Protein AF-A0A7J0BGI2-F1 (afdb_monomer)

Foldseek 3Di:
DKDFFPVRVVQLVLLLVFQAEKEWPADDCLVVLVPVSNLVSNLVQLPDPRHYAYEYEYEDDPPQPCNVVLLCLQPVPDDPVRSVVSSVSSVVSLVVSCVSRVPRYHYDYDNDDAQWIWIDGPQKIKTFGSDNDPQHGRRHMIDIDGHPVVVVLVCLQCVPDPDDDDDDDDPPPVVCVVVVVVVVVVVVVVVVVVVPDPDPPPPPVVVVVVNVVRVSVRSNVVNVVVVVVVVPDDDDDDDDDDDD

Secondary structure (DSSP, 8-state):
-EEESGGGG-HHHHHHH-SSEEEEE----HHHHT-HHHHHHHHHHHTSTTPPEEEEEE---TTSTTHHHHHHHH-TT--HHHHHHHHHHHHHHHHHHHHHSTTTEEEEE--SPPSS-EEEETTEEEE----SSSS-TTTSEEEEEE--HHHHHHHHHS-----S-----SSHHHHHHHHHHHHHHHHHHHHHHHTT--SSTTTTHHHHHHHHHHHHHHHHHHHHHHHHHHTT-----PPP----

Organism: NCBI:txid2718620

Solvent-accessible surface area (backbone atoms only — not comparable to full-atom values): 14161 Å² total; per-residue (Å²): 93,78,39,71,12,55,72,71,66,44,57,36,61,54,47,53,66,40,52,61,32,34,36,40,38,54,62,73,40,28,69,53,64,70,34,60,65,44,48,52,21,48,53,62,30,54,70,37,97,76,35,27,38,37,39,36,44,36,73,62,69,78,83,44,87,64,40,62,60,51,50,38,62,78,37,76,83,59,51,73,67,56,51,51,47,38,50,48,43,20,49,52,43,50,51,50,51,28,69,79,33,63,93,37,40,44,80,41,75,47,91,66,83,80,68,49,34,35,38,35,46,51,46,35,42,37,36,44,48,69,55,99,53,97,58,47,54,64,61,25,63,28,38,44,47,79,48,69,43,70,58,54,51,55,44,41,57,53,69,80,80,89,84,83,84,86,85,82,93,79,76,67,60,71,62,49,50,59,56,48,52,55,50,50,54,54,45,55,60,47,57,69,53,55,79,78,65,81,83,79,58,86,69,56,67,74,56,52,66,62,45,56,58,49,56,52,48,53,48,27,57,60,38,53,59,54,56,61,63,65,72,72,75,73,84,85,80,80,83,85,81,80,84,135

Radius of gyration: 21.8 Å; Cα contacts (8 Å, |Δi|>4): 280; chains: 1; bounding box: 38×78×62 Å

Structure (mmCIF, N/CA/C/O backbone):
data_AF-A0A7J0BGI2-F1
#
_entry.id   AF-A0A7J0BGI2-F1
#
loop_
_atom_site.group_PDB
_atom_site.id
_atom_site.type_symbol
_atom_site.label_atom_id
_atom_site.label_alt_id
_atom_site.label_comp_id
_atom_site.label_asym_id
_atom_site.label_entity_id
_atom_site.label_seq_id
_atom_site.pdbx_PDB_ins_code
_atom_site.Cartn_x
_atom_site.Cartn_y
_atom_site.Cartn_z
_atom_site.occupancy
_atom_site.B_iso_or_equiv
_atom_site.auth_seq_id
_atom_site.auth_comp_id
_atom_site.auth_asym_id
_atom_site.auth_atom_id
_atom_site.pdbx_PDB_model_num
ATOM 1 N N . MET A 1 1 ? -9.108 -16.397 1.132 1.00 89.88 1 MET A N 1
ATOM 2 C CA . MET A 1 1 ? -9.544 -16.121 -0.261 1.00 89.88 1 MET A CA 1
ATOM 3 C C . MET A 1 1 ? -8.316 -15.794 -1.095 1.00 89.88 1 MET A C 1
ATOM 5 O O . MET A 1 1 ? -7.409 -15.176 -0.551 1.00 89.88 1 MET A O 1
ATOM 9 N N . ILE A 1 2 ? -8.271 -16.219 -2.360 1.00 91.94 2 ILE A N 1
ATOM 10 C CA . ILE A 1 2 ? -7.183 -15.899 -3.297 1.00 91.94 2 ILE A CA 1
ATOM 11 C C . ILE A 1 2 ? -7.783 -15.119 -4.463 1.00 91.94 2 ILE A C 1
ATOM 13 O O . ILE A 1 2 ? -8.830 -15.509 -4.979 1.00 91.94 2 ILE A O 1
ATOM 17 N N . SER A 1 3 ? -7.112 -14.048 -4.871 1.00 91.69 3 SER A N 1
ATOM 18 C CA . SER A 1 3 ? -7.540 -13.179 -5.960 1.00 91.69 3 SER A CA 1
ATOM 19 C C . SER A 1 3 ? -6.408 -12.960 -6.967 1.00 91.69 3 SER A C 1
ATOM 21 O O . SER A 1 3 ? -5.229 -12.967 -6.605 1.00 91.69 3 SER A O 1
ATOM 23 N N . ALA A 1 4 ? -6.766 -12.779 -8.240 1.00 92.56 4 ALA A N 1
ATOM 24 C CA . ALA A 1 4 ? -5.819 -12.491 -9.314 1.00 92.56 4 ALA A CA 1
ATOM 25 C C . ALA A 1 4 ? -5.628 -10.973 -9.450 1.00 92.56 4 ALA A C 1
ATOM 27 O O . ALA A 1 4 ? -6.542 -10.248 -9.846 1.00 92.56 4 ALA A O 1
ATOM 28 N N . GLY A 1 5 ? -4.438 -10.502 -9.096 1.00 90.38 5 GLY A N 1
ATOM 29 C CA . GLY A 1 5 ? -4.034 -9.104 -9.136 1.00 90.38 5 GLY A CA 1
ATOM 30 C C . GLY A 1 5 ? -4.596 -8.246 -8.001 1.00 90.38 5 GLY A C 1
ATOM 31 O O . GLY A 1 5 ? -5.681 -8.481 -7.471 1.00 90.38 5 GLY A O 1
ATOM 32 N N . VAL A 1 6 ? -3.869 -7.189 -7.651 1.00 91.00 6 VAL A N 1
ATOM 33 C CA . VAL A 1 6 ? -4.212 -6.257 -6.567 1.00 91.00 6 VAL A CA 1
ATOM 34 C C . VAL A 1 6 ? -5.502 -5.482 -6.855 1.00 91.00 6 VAL A C 1
ATOM 36 O O . VAL A 1 6 ? -6.248 -5.151 -5.937 1.00 91.00 6 VAL A O 1
ATOM 39 N N . THR A 1 7 ? -5.820 -5.239 -8.130 1.00 91.44 7 THR A N 1
ATOM 40 C CA . THR A 1 7 ? -7.044 -4.535 -8.547 1.00 91.44 7 THR A CA 1
ATOM 41 C C . THR A 1 7 ? -8.307 -5.283 -8.125 1.00 91.44 7 THR A C 1
ATOM 43 O O . THR A 1 7 ? -9.283 -4.660 -7.713 1.00 91.44 7 THR A O 1
ATOM 46 N N . SER A 1 8 ? -8.274 -6.621 -8.147 1.00 92.81 8 SER A N 1
ATOM 47 C CA . SER A 1 8 ? -9.398 -7.463 -7.715 1.00 92.81 8 SER A CA 1
ATOM 48 C C . SER A 1 8 ? -9.707 -7.335 -6.220 1.00 92.81 8 SER A C 1
ATOM 50 O O . SER A 1 8 ? -10.795 -7.695 -5.773 1.00 92.81 8 SER A O 1
ATOM 52 N N . LEU A 1 9 ? -8.774 -6.782 -5.436 1.00 93.81 9 LEU A N 1
ATOM 53 C CA . LEU A 1 9 ? -9.008 -6.490 -4.032 1.00 93.81 9 LEU A CA 1
ATOM 54 C C . LEU A 1 9 ? -9.911 -5.267 -3.849 1.00 93.81 9 LEU A C 1
ATOM 56 O O . LEU A 1 9 ? -10.417 -5.102 -2.755 1.00 93.81 9 LEU A O 1
ATOM 60 N N . ASN A 1 10 ? -10.140 -4.413 -4.849 1.00 95.00 10 ASN A N 1
ATOM 61 C CA . ASN A 1 10 ? -10.893 -3.162 -4.683 1.00 95.00 10 ASN A CA 1
ATOM 62 C C . ASN A 1 10 ? -10.428 -2.340 -3.459 1.00 95.00 10 ASN A C 1
ATOM 64 O O . ASN A 1 10 ? -11.200 -2.000 -2.559 1.00 95.00 10 ASN A O 1
ATOM 68 N N . LEU A 1 11 ? -9.121 -2.062 -3.398 1.00 95.50 11 LEU A N 1
ATOM 69 C CA . LEU A 1 11 ? -8.513 -1.340 -2.277 1.00 95.50 11 LEU A CA 1
ATOM 70 C C . LEU A 1 11 ? -9.199 -0.004 -1.931 1.00 95.50 11 LEU A C 1
ATOM 72 O O . LEU A 1 11 ? -9.336 0.248 -0.735 1.00 95.50 11 LEU A O 1
ATOM 76 N N . PRO A 1 12 ? -9.670 0.828 -2.888 1.00 97.56 12 PRO A N 1
ATOM 77 C CA . PRO A 1 12 ? -10.381 2.062 -2.554 1.00 97.56 12 PRO A CA 1
ATOM 78 C C . PRO A 1 12 ? -11.602 1.833 -1.655 1.00 97.56 12 PRO A C 1
ATOM 80 O O . PRO A 1 12 ? -11.754 2.517 -0.646 1.00 97.56 12 PRO A O 1
ATOM 83 N N . GLU A 1 13 ? -12.433 0.834 -1.965 1.00 97.88 13 GLU A N 1
ATOM 84 C CA . GLU A 1 13 ? -13.617 0.503 -1.163 1.00 97.88 13 GLU A CA 1
ATOM 85 C C . GLU A 1 13 ? -13.228 0.003 0.233 1.00 97.88 13 GLU A C 1
ATOM 87 O O . GLU A 1 13 ? -13.803 0.419 1.239 1.00 97.88 13 GLU A O 1
ATOM 92 N N . ARG A 1 14 ? -12.197 -0.841 0.318 1.00 97.56 14 ARG A N 1
ATOM 93 C CA . ARG A 1 14 ? -11.716 -1.383 1.597 1.00 97.56 14 ARG A CA 1
ATOM 94 C C . ARG A 1 14 ? -11.122 -0.304 2.496 1.00 97.56 14 ARG A C 1
ATOM 96 O O . ARG A 1 14 ? -11.393 -0.292 3.690 1.00 97.56 14 ARG A O 1
ATOM 103 N N . ILE A 1 15 ? -10.351 0.617 1.924 1.00 97.94 15 ILE A N 1
ATOM 104 C CA . ILE A 1 15 ? -9.820 1.784 2.638 1.00 97.94 15 ILE A CA 1
ATOM 105 C C . ILE A 1 15 ? -10.967 2.679 3.089 1.00 97.94 15 ILE A C 1
ATOM 107 O O . ILE A 1 15 ? -11.002 3.069 4.250 1.00 97.94 15 ILE A O 1
ATOM 111 N N . ALA A 1 16 ? -11.947 2.939 2.222 1.00 97.94 16 ALA A N 1
ATOM 112 C CA . ALA A 1 16 ? -13.128 3.700 2.602 1.00 97.94 16 ALA A CA 1
ATOM 113 C C . ALA A 1 16 ? -13.897 3.034 3.760 1.00 97.94 16 ALA A C 1
ATOM 115 O O . ALA A 1 16 ? -14.438 3.731 4.617 1.00 97.94 16 ALA A O 1
ATOM 116 N N . ALA A 1 17 ? -13.910 1.707 3.856 1.00 97.69 17 ALA A N 1
ATOM 117 C CA . ALA A 1 17 ? -14.548 0.999 4.961 1.00 97.69 17 ALA A CA 1
ATOM 118 C C . ALA A 1 17 ? -13.721 0.971 6.263 1.00 97.69 17 ALA A C 1
ATOM 120 O O . ALA A 1 17 ? -14.290 0.671 7.315 1.00 97.69 17 ALA A O 1
ATOM 121 N N . ALA A 1 18 ? -12.425 1.297 6.209 1.00 98.06 18 ALA A N 1
ATOM 122 C CA . ALA A 1 18 ? -11.506 1.176 7.336 1.00 98.06 18 ALA A CA 1
ATOM 123 C C . ALA A 1 18 ? -11.923 2.050 8.527 1.00 98.06 18 ALA A C 1
ATOM 125 O O . ALA A 1 18 ? -12.321 3.213 8.364 1.00 98.06 18 ALA A O 1
ATOM 126 N N . ARG A 1 19 ? -11.812 1.492 9.736 1.00 96.25 19 ARG A N 1
ATOM 127 C CA . ARG A 1 19 ? -12.264 2.143 10.976 1.00 96.25 19 ARG A CA 1
ATOM 128 C C . ARG A 1 19 ? -11.146 2.412 11.966 1.00 96.25 19 ARG A C 1
ATOM 130 O O . ARG A 1 19 ? -11.163 3.452 12.609 1.00 96.25 19 ARG A O 1
ATOM 137 N N . GLN A 1 20 ? -10.207 1.487 12.109 1.00 94.38 20 GLN A N 1
ATOM 138 C CA . GLN A 1 20 ? -9.194 1.533 1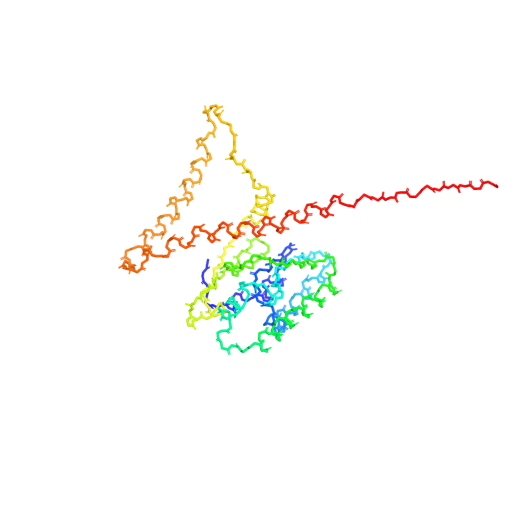3.158 1.00 94.38 20 GLN A CA 1
ATOM 139 C C . GLN A 1 20 ? -7.798 1.757 12.594 1.00 94.38 20 GLN A C 1
ATOM 141 O O . GLN A 1 20 ? -7.073 2.636 13.061 1.00 94.38 20 GLN A O 1
ATOM 146 N N . ARG A 1 21 ? -7.405 0.968 11.591 1.00 95.44 21 ARG A N 1
ATOM 147 C CA . ARG A 1 21 ? -6.019 0.967 11.113 1.00 95.44 21 ARG A CA 1
ATOM 148 C C . ARG A 1 21 ? -5.908 0.660 9.634 1.00 95.44 21 ARG A C 1
ATOM 150 O O . ARG A 1 21 ? -6.654 -0.146 9.082 1.00 95.44 21 ARG A O 1
ATOM 157 N N . ILE A 1 22 ? -4.898 1.265 9.031 1.00 98.19 22 ILE A N 1
ATOM 158 C CA . ILE A 1 22 ? -4.410 0.932 7.702 1.00 98.19 22 ILE A CA 1
ATOM 159 C C . ILE A 1 22 ? -2.891 0.802 7.796 1.00 98.19 22 ILE A C 1
ATOM 161 O O . ILE A 1 22 ? -2.216 1.673 8.338 1.00 98.19 22 ILE A O 1
ATOM 165 N N . TRP A 1 23 ? -2.342 -0.280 7.268 1.00 97.31 23 TRP A N 1
ATOM 166 C CA . TRP A 1 23 ? -0.914 -0.577 7.286 1.00 97.31 23 TRP A CA 1
ATOM 167 C C . TRP A 1 23 ? -0.480 -0.970 5.886 1.00 97.31 23 TRP A C 1
ATOM 169 O O . TRP A 1 23 ? -0.965 -1.959 5.342 1.00 97.31 23 TRP A O 1
ATOM 179 N N . PHE A 1 24 ? 0.418 -0.191 5.294 1.00 96.19 24 PHE A N 1
ATOM 180 C CA . PHE A 1 24 ? 0.981 -0.462 3.979 1.00 96.19 24 PHE A CA 1
ATOM 181 C C . PHE A 1 24 ? 2.441 -0.878 4.109 1.00 96.19 24 PHE A C 1
ATOM 183 O O . PHE A 1 24 ? 3.291 -0.105 4.541 1.00 96.19 24 PHE A O 1
ATOM 190 N N . HIS A 1 25 ? 2.732 -2.097 3.678 1.00 92.75 25 HIS A N 1
ATOM 191 C CA . HIS A 1 25 ? 4.069 -2.616 3.441 1.00 92.75 25 HIS A CA 1
ATOM 192 C C . HIS A 1 25 ? 4.099 -3.187 2.020 1.00 92.75 25 HIS A C 1
ATOM 194 O O . HIS A 1 25 ? 4.241 -4.385 1.800 1.00 92.75 25 HIS A O 1
ATOM 200 N N . ALA A 1 26 ? 3.896 -2.325 1.027 1.00 85.88 26 ALA A N 1
ATOM 201 C CA . ALA A 1 26 ? 3.935 -2.709 -0.382 1.00 85.88 26 ALA A CA 1
ATOM 202 C C . ALA A 1 26 ? 4.658 -1.659 -1.242 1.00 85.88 26 ALA A C 1
ATOM 204 O O . ALA A 1 26 ? 4.119 -1.239 -2.268 1.00 85.88 26 ALA A O 1
ATOM 205 N N . PRO A 1 27 ? 5.850 -1.187 -0.834 1.00 85.88 27 PRO A N 1
ATOM 206 C CA . PRO A 1 27 ? 6.530 -0.158 -1.596 1.00 85.88 27 PRO A CA 1
ATOM 207 C C . PRO A 1 27 ? 7.100 -0.720 -2.918 1.00 85.88 27 PRO A C 1
ATOM 209 O O . PRO A 1 27 ? 7.314 -1.932 -3.036 1.00 85.88 27 PRO A O 1
ATOM 212 N N . PRO A 1 28 ? 7.407 0.143 -3.906 1.00 93.00 28 PRO A N 1
ATOM 213 C CA . PRO A 1 28 ? 7.240 1.600 -3.909 1.00 93.00 28 PRO A CA 1
ATOM 214 C C . PRO A 1 28 ? 5.782 2.038 -4.141 1.00 93.00 28 PRO A C 1
ATOM 216 O O . PRO A 1 28 ? 4.974 1.299 -4.702 1.00 93.00 28 PRO A O 1
ATOM 219 N N . TYR A 1 29 ? 5.462 3.275 -3.756 1.00 94.31 29 TYR A N 1
ATOM 220 C CA . TYR A 1 29 ? 4.100 3.831 -3.776 1.00 94.31 29 TYR A CA 1
ATOM 221 C C . TYR A 1 29 ? 3.813 4.765 -4.959 1.00 94.31 29 TYR A C 1
ATOM 223 O O . TYR A 1 29 ? 2.720 5.315 -5.038 1.00 94.31 29 TYR A O 1
ATOM 231 N N . GLY A 1 30 ? 4.728 4.922 -5.920 1.00 87.69 30 GLY A N 1
ATOM 232 C CA . GLY A 1 30 ? 4.517 5.796 -7.083 1.00 87.69 30 GLY A CA 1
ATOM 233 C C . GLY A 1 30 ? 3.268 5.416 -7.890 1.00 87.69 30 GLY A C 1
ATOM 234 O O . GLY A 1 30 ? 2.489 6.272 -8.297 1.00 87.69 30 GLY A O 1
ATOM 235 N N . ARG A 1 31 ? 2.987 4.112 -8.027 1.00 88.81 31 ARG A N 1
ATOM 236 C CA . ARG A 1 31 ? 1.737 3.636 -8.650 1.00 88.81 31 ARG A CA 1
ATOM 237 C C . ARG A 1 31 ? 0.490 3.905 -7.805 1.00 88.81 31 ARG A C 1
ATOM 239 O O . ARG A 1 31 ? -0.580 4.091 -8.370 1.00 88.81 31 ARG A O 1
ATOM 246 N N . PHE A 1 32 ? 0.621 3.920 -6.478 1.00 87.19 32 PHE A N 1
ATOM 247 C CA . PHE A 1 32 ? -0.477 4.272 -5.574 1.00 87.19 32 PHE A CA 1
ATOM 248 C C . PHE A 1 32 ? -0.800 5.761 -5.720 1.00 87.19 32 PHE A C 1
ATOM 250 O O . PHE A 1 32 ? -1.965 6.108 -5.863 1.00 87.19 32 PHE A O 1
ATOM 257 N N . ALA A 1 33 ? 0.230 6.610 -5.792 1.00 88.00 33 ALA A N 1
ATOM 258 C CA . ALA A 1 33 ? 0.100 8.049 -6.009 1.00 88.00 33 ALA A CA 1
ATOM 259 C C . ALA A 1 33 ? -0.640 8.395 -7.313 1.00 88.00 33 ALA A C 1
ATOM 261 O O . ALA A 1 33 ? -1.407 9.354 -7.362 1.00 88.00 33 ALA A O 1
ATOM 262 N N . ALA A 1 34 ? -0.438 7.595 -8.363 1.00 90.62 34 ALA A N 1
ATOM 263 C CA . ALA A 1 34 ? -1.101 7.771 -9.653 1.00 90.62 34 ALA A CA 1
ATOM 264 C C . ALA A 1 34 ? -2.556 7.253 -9.689 1.00 90.62 34 ALA A C 1
ATOM 266 O O . ALA A 1 34 ? -3.288 7.539 -10.637 1.00 90.62 34 ALA A O 1
ATOM 267 N N . ALA A 1 35 ? -2.994 6.481 -8.690 1.00 92.94 35 ALA A N 1
ATOM 268 C CA . ALA A 1 35 ? -4.324 5.882 -8.660 1.00 92.94 35 ALA A CA 1
ATOM 269 C C . ALA A 1 35 ? -5.330 6.815 -7.966 1.00 92.94 35 ALA A C 1
ATOM 271 O O . ALA A 1 35 ? -5.572 6.693 -6.767 1.00 92.94 35 ALA A O 1
ATOM 272 N N . ALA A 1 36 ? -5.962 7.717 -8.728 1.00 95.19 36 ALA A N 1
ATOM 273 C CA . ALA A 1 36 ? -6.889 8.722 -8.185 1.00 95.19 36 ALA A CA 1
ATOM 274 C C . ALA A 1 36 ? -7.962 8.159 -7.221 1.00 95.19 36 ALA A C 1
ATOM 276 O O . ALA A 1 36 ? -8.064 8.688 -6.114 1.00 95.19 36 ALA A O 1
ATOM 277 N N . PRO A 1 37 ? -8.667 7.044 -7.524 1.00 96.50 37 PRO A N 1
ATOM 278 C CA . PRO A 1 37 ? -9.658 6.489 -6.594 1.00 96.50 37 PRO A CA 1
ATOM 279 C C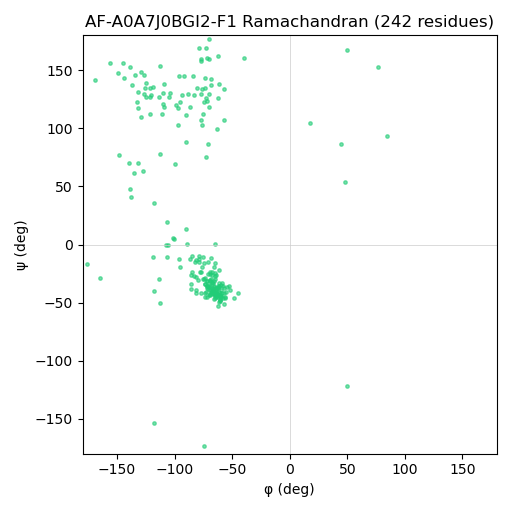 . PRO A 1 37 ? -9.058 6.062 -5.249 1.00 96.50 37 PRO A C 1
ATOM 281 O O . PRO A 1 37 ? -9.704 6.153 -4.208 1.00 96.50 37 PRO A O 1
ATOM 284 N N . LEU A 1 38 ? -7.811 5.588 -5.261 1.00 95.44 38 LEU A N 1
ATOM 285 C CA . LEU A 1 38 ? -7.103 5.180 -4.055 1.00 95.44 38 LEU A CA 1
ATOM 286 C C . LEU A 1 38 ? -6.710 6.396 -3.213 1.00 95.44 38 LEU A C 1
ATOM 288 O O . LEU A 1 38 ? -6.915 6.391 -2.000 1.00 95.44 38 LEU A O 1
ATOM 292 N N . CYS A 1 39 ? -6.175 7.435 -3.856 1.00 95.69 39 CYS A N 1
ATOM 293 C CA . CYS A 1 39 ? -5.813 8.689 -3.201 1.00 95.69 39 CYS A CA 1
ATOM 294 C C . CYS A 1 39 ? -7.041 9.353 -2.568 1.00 95.69 39 CYS A C 1
ATOM 296 O O . CYS A 1 39 ? -7.014 9.691 -1.385 1.00 95.69 39 CYS A O 1
ATOM 298 N N . GLU A 1 40 ? -8.141 9.473 -3.312 1.00 97.25 40 GLU A N 1
ATOM 299 C CA . GLU A 1 40 ? -9.404 10.020 -2.806 1.00 97.25 40 GLU A CA 1
ATOM 300 C C . GLU A 1 40 ? -9.916 9.235 -1.594 1.00 97.25 40 GLU A C 1
ATOM 302 O O . GLU A 1 40 ? -10.249 9.833 -0.568 1.00 97.25 40 GLU A O 1
ATOM 307 N N . ALA A 1 41 ? -9.908 7.899 -1.669 1.00 97.94 41 ALA A N 1
ATOM 308 C CA . ALA A 1 41 ? -10.304 7.048 -0.553 1.00 97.94 41 ALA A CA 1
ATOM 309 C C . ALA A 1 41 ? -9.411 7.261 0.678 1.00 97.94 41 ALA A C 1
ATOM 311 O O . ALA A 1 41 ? -9.933 7.367 1.788 1.00 97.94 41 ALA A O 1
ATOM 312 N N . LEU A 1 42 ? -8.088 7.363 0.507 1.00 97.56 42 LEU A N 1
ATOM 313 C CA . LEU A 1 42 ? -7.154 7.632 1.604 1.00 97.56 42 LEU A CA 1
ATOM 314 C C . LEU A 1 42 ? -7.430 8.988 2.255 1.00 97.56 42 LEU A C 1
ATOM 316 O O . LEU A 1 42 ? -7.649 9.036 3.464 1.00 97.56 42 LEU A O 1
ATOM 320 N N . HIS A 1 43 ? -7.494 10.073 1.477 1.00 97.00 43 HIS A N 1
ATOM 321 C CA . HIS A 1 43 ? -7.753 11.408 2.023 1.00 97.00 43 HIS A CA 1
ATOM 322 C C . HIS A 1 43 ? -9.113 11.476 2.725 1.00 97.00 43 HIS A C 1
ATOM 324 O O . HIS A 1 43 ? -9.190 11.930 3.865 1.00 97.00 43 HIS A O 1
ATOM 330 N N . ALA A 1 44 ? -10.181 10.972 2.099 1.00 97.69 44 ALA A N 1
ATOM 331 C CA . ALA A 1 44 ? -11.514 10.970 2.699 1.00 97.69 44 ALA A CA 1
ATOM 332 C C . ALA A 1 44 ? -11.574 10.135 3.988 1.00 97.69 44 ALA A C 1
ATOM 334 O O . ALA A 1 44 ? -12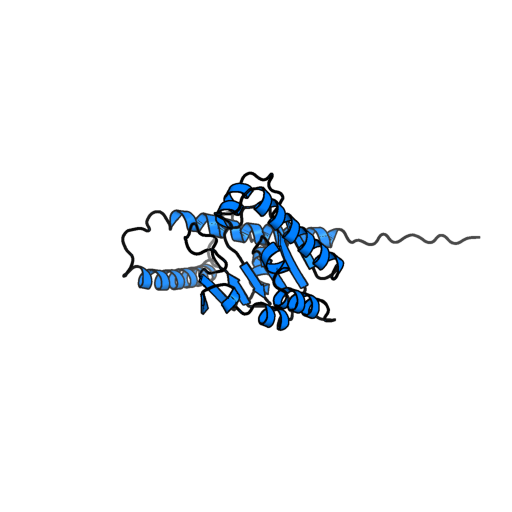.290 10.481 4.928 1.00 97.69 44 ALA A O 1
ATOM 335 N N . THR A 1 45 ? -10.829 9.030 4.046 1.00 98.19 45 THR A N 1
ATOM 336 C CA . THR A 1 45 ? -10.790 8.144 5.214 1.00 98.19 45 THR A CA 1
ATOM 337 C C . THR A 1 45 ? -10.008 8.751 6.370 1.00 98.19 45 THR A C 1
ATOM 339 O O . THR A 1 45 ? -10.487 8.747 7.506 1.00 98.19 45 THR A O 1
ATOM 342 N N . LEU A 1 46 ? -8.843 9.328 6.082 1.00 97.69 46 LEU A N 1
ATOM 343 C CA . LEU A 1 46 ? -7.977 9.938 7.087 1.00 97.69 46 LEU A CA 1
ATOM 344 C C . LEU A 1 46 ? -8.575 11.224 7.671 1.00 97.69 46 LEU A C 1
ATOM 346 O O . LEU A 1 46 ? -8.414 11.462 8.865 1.00 97.69 46 LEU A O 1
ATOM 350 N N . SER A 1 47 ? -9.353 11.980 6.888 1.00 96.94 47 SER A N 1
ATOM 351 C CA . SER A 1 47 ? -10.038 13.203 7.340 1.00 96.94 47 SER A CA 1
ATOM 352 C C . SER A 1 47 ? -11.176 12.977 8.345 1.00 96.94 47 SER A C 1
ATOM 354 O O . SER A 1 47 ? -11.689 13.939 8.917 1.00 96.94 47 SER A O 1
ATOM 356 N N . ARG A 1 48 ? -11.636 11.738 8.571 1.00 96.62 48 ARG A N 1
ATOM 357 C CA . ARG A 1 48 ? -12.767 11.482 9.485 1.00 96.62 48 ARG A CA 1
ATOM 358 C C . ARG A 1 48 ? -12.365 11.771 10.931 1.00 96.62 48 ARG A C 1
ATOM 360 O O . ARG A 1 48 ? -11.334 11.257 11.345 1.00 96.62 48 ARG A O 1
ATOM 367 N N . PRO A 1 49 ? -13.180 12.432 11.772 1.00 93.31 49 PRO A N 1
ATOM 368 C CA . PRO A 1 49 ? -12.812 12.727 13.164 1.00 93.31 49 PRO A CA 1
ATOM 369 C C . PRO A 1 49 ? -12.360 11.510 13.987 1.00 93.31 49 PRO A C 1
ATOM 371 O O . PRO A 1 49 ? -11.415 11.612 14.757 1.00 93.31 49 PRO A O 1
ATOM 374 N N . GLN A 1 50 ? -12.952 10.336 13.755 1.00 91.12 50 GLN A N 1
ATOM 375 C CA . GLN A 1 50 ? -12.567 9.053 14.370 1.00 91.12 50 GLN A CA 1
ATOM 376 C C . GLN A 1 50 ? -12.110 8.036 13.310 1.00 91.12 50 GLN A C 1
ATOM 378 O O . GLN A 1 50 ? -12.447 6.859 13.362 1.00 91.12 50 GLN A O 1
ATOM 383 N N . GLY A 1 51 ? -11.434 8.529 12.274 1.00 92.75 51 GLY A N 1
ATOM 384 C CA . GLY A 1 51 ? -10.861 7.700 11.217 1.00 92.75 51 GLY A CA 1
ATOM 385 C C . GLY A 1 51 ? -9.620 6.924 11.667 1.00 92.75 51 GLY A C 1
ATOM 386 O O . GLY A 1 51 ? -9.062 7.201 12.730 1.00 92.75 51 GLY A O 1
ATOM 387 N N . PRO A 1 52 ? -9.174 5.970 10.839 1.00 97.50 52 PRO A N 1
ATOM 388 C CA . PRO A 1 52 ? -8.031 5.132 11.151 1.00 97.50 52 PRO A CA 1
ATOM 389 C C . PRO A 1 52 ? -6.715 5.913 11.118 1.00 97.50 52 PRO A C 1
ATOM 391 O O . PRO A 1 52 ? -6.585 6.935 10.435 1.00 97.50 52 PRO A O 1
ATOM 394 N N . CYS A 1 53 ? -5.704 5.362 11.786 1.00 97.25 53 CYS A N 1
ATOM 395 C CA . CYS A 1 53 ? -4.311 5.726 11.540 1.00 97.25 53 CYS A CA 1
ATOM 396 C C . CYS A 1 53 ? -3.759 4.927 10.356 1.00 97.25 53 CYS A C 1
ATOM 398 O O . CYS A 1 53 ? -4.088 3.753 10.174 1.00 97.25 53 CYS A O 1
ATOM 400 N N . LEU A 1 54 ? -2.884 5.557 9.575 1.00 97.88 54 LEU A N 1
ATOM 401 C CA . LEU A 1 54 ? -2.162 4.935 8.475 1.00 97.88 54 LEU A CA 1
ATOM 402 C C . LEU A 1 54 ? -0.685 4.811 8.843 1.00 97.88 54 LEU A C 1
ATOM 404 O O . LEU A 1 54 ? -0.022 5.818 9.079 1.00 97.88 54 LEU A O 1
ATOM 408 N N . THR A 1 55 ? -0.144 3.597 8.854 1.00 96.69 55 THR A N 1
ATOM 409 C CA . THR A 1 55 ? 1.308 3.382 8.907 1.00 96.69 55 THR A CA 1
ATOM 410 C C . THR A 1 55 ? 1.801 2.850 7.576 1.00 96.69 55 THR A C 1
ATOM 412 O O . THR A 1 55 ? 1.163 2.000 6.957 1.00 96.69 55 THR A O 1
ATOM 415 N N . ILE A 1 56 ? 2.941 3.357 7.127 1.00 96.38 56 ILE A N 1
ATOM 416 C CA . ILE A 1 56 ? 3.501 3.050 5.820 1.00 96.38 56 ILE A CA 1
ATOM 417 C C . ILE A 1 56 ? 4.975 2.706 5.987 1.00 96.38 56 ILE A C 1
ATOM 419 O O . ILE A 1 56 ? 5.756 3.528 6.462 1.00 96.38 56 ILE A O 1
ATOM 423 N N . ALA A 1 57 ? 5.357 1.512 5.549 1.00 93.12 57 ALA A N 1
ATOM 424 C CA . ALA A 1 57 ? 6.743 1.117 5.367 1.00 93.12 57 ALA A CA 1
ATOM 425 C C . ALA A 1 57 ? 7.216 1.543 3.970 1.00 93.12 57 ALA A C 1
ATOM 427 O O . ALA A 1 57 ? 6.655 1.099 2.966 1.00 93.12 57 ALA A O 1
ATOM 428 N N . THR A 1 58 ? 8.228 2.407 3.890 1.00 93.44 58 THR A N 1
ATOM 429 C CA . THR A 1 58 ? 8.783 2.938 2.636 1.00 93.44 58 THR A CA 1
ATOM 430 C C . THR A 1 58 ? 10.206 2.459 2.380 1.00 93.44 58 THR A C 1
ATOM 432 O O . THR A 1 58 ? 10.955 2.154 3.309 1.00 93.44 58 THR A O 1
ATOM 435 N N . LEU A 1 59 ? 10.585 2.411 1.103 1.00 90.44 59 LEU A N 1
ATOM 436 C CA . LEU A 1 59 ? 11.935 2.038 0.701 1.00 90.44 59 LEU A CA 1
ATOM 437 C C . LEU A 1 59 ? 12.929 3.171 1.007 1.00 90.44 59 LEU A C 1
ATOM 439 O O . LEU A 1 59 ? 12.597 4.344 0.831 1.00 90.44 59 LEU A O 1
ATOM 443 N N . PRO A 1 60 ? 14.157 2.833 1.425 1.00 84.81 60 PRO A N 1
ATOM 444 C CA . PRO A 1 60 ? 15.257 3.776 1.548 1.00 84.81 60 PRO A CA 1
ATOM 445 C C . PRO A 1 60 ? 15.749 4.235 0.171 1.00 84.81 60 PRO A C 1
ATOM 447 O O . PRO A 1 60 ? 15.298 3.762 -0.875 1.00 84.81 60 PRO A O 1
ATOM 450 N N . CYS A 1 61 ? 16.712 5.158 0.157 1.00 76.88 61 CYS A N 1
ATOM 451 C CA . CYS A 1 61 ? 17.360 5.577 -1.081 1.00 76.88 61 CYS A CA 1
ATOM 452 C C . CYS A 1 61 ? 18.104 4.407 -1.769 1.00 76.88 61 CYS A C 1
ATOM 454 O O . CYS A 1 61 ? 18.441 3.391 -1.158 1.00 76.88 61 CYS A O 1
ATOM 456 N N . MET A 1 62 ? 18.411 4.575 -3.061 1.00 77.94 62 MET A N 1
ATOM 457 C CA . MET A 1 62 ? 19.073 3.569 -3.916 1.00 77.94 62 MET A CA 1
ATOM 458 C C . MET A 1 62 ? 20.513 3.203 -3.508 1.00 77.94 62 MET A C 1
ATOM 460 O O . MET A 1 62 ? 21.150 2.408 -4.197 1.00 77.94 62 MET A O 1
ATOM 464 N N . GLU A 1 63 ? 21.049 3.790 -2.439 1.00 79.12 63 GLU A N 1
ATOM 465 C CA . GLU A 1 63 ? 22.424 3.565 -1.975 1.00 79.12 63 GLU A CA 1
ATOM 466 C C . GLU A 1 63 ? 22.568 2.285 -1.142 1.00 79.12 63 GLU A C 1
ATOM 468 O O . GLU A 1 63 ? 23.680 1.802 -0.934 1.00 79.12 63 GLU A O 1
ATOM 473 N N . ILE A 1 64 ? 21.454 1.689 -0.705 1.00 82.38 64 ILE A N 1
ATOM 474 C CA . ILE A 1 64 ? 21.484 0.411 0.008 1.00 82.38 64 ILE A CA 1
ATOM 475 C C . ILE A 1 64 ? 21.721 -0.741 -0.973 1.00 82.38 64 ILE A C 1
ATOM 477 O O . ILE A 1 64 ? 21.057 -0.846 -2.003 1.00 82.38 64 ILE A O 1
ATOM 481 N N . SER A 1 65 ? 22.642 -1.642 -0.620 1.00 88.25 65 SER A N 1
ATOM 482 C CA . SER A 1 65 ? 23.168 -2.694 -1.502 1.00 88.25 65 SER A CA 1
ATOM 483 C C . SER A 1 65 ? 22.102 -3.589 -2.141 1.00 88.25 65 SER A C 1
ATOM 485 O O . SER A 1 65 ? 22.239 -3.957 -3.304 1.00 88.25 65 SER A O 1
ATOM 487 N N . TRP A 1 66 ? 21.025 -3.917 -1.421 1.00 89.69 66 TRP A N 1
ATOM 488 C CA . TRP A 1 66 ? 19.949 -4.774 -1.931 1.00 89.69 66 TRP A CA 1
ATOM 489 C C . TRP A 1 66 ? 18.923 -4.031 -2.800 1.00 89.69 66 TRP A C 1
ATOM 491 O O . TRP A 1 66 ? 18.139 -4.671 -3.504 1.00 89.69 66 TRP A O 1
ATOM 501 N N . MET A 1 67 ? 18.906 -2.695 -2.764 1.00 90.81 67 MET A N 1
ATOM 502 C CA . MET A 1 67 ? 17.863 -1.883 -3.391 1.00 90.81 67 MET A CA 1
ATOM 503 C C . MET A 1 67 ? 17.840 -1.998 -4.922 1.00 90.81 67 MET A C 1
ATOM 505 O O . MET A 1 67 ? 16.757 -2.204 -5.472 1.00 90.81 67 MET A O 1
ATOM 509 N N . PRO A 1 68 ? 18.977 -1.928 -5.648 1.00 89.94 68 PRO A N 1
ATOM 510 C CA . PRO A 1 68 ? 18.958 -2.059 -7.103 1.00 89.94 68 PRO A CA 1
ATOM 511 C C . PRO A 1 68 ? 18.392 -3.403 -7.577 1.00 89.94 68 PRO A C 1
ATOM 513 O O . PRO A 1 68 ? 17.646 -3.445 -8.554 1.00 89.94 68 PRO A O 1
ATOM 516 N N . ASP A 1 69 ? 18.708 -4.496 -6.881 1.00 89.62 69 ASP A N 1
ATOM 517 C CA . ASP A 1 69 ? 18.209 -5.835 -7.214 1.00 89.62 69 ASP A CA 1
ATOM 518 C C . ASP A 1 69 ? 16.718 -5.963 -6.933 1.00 89.62 69 ASP A C 1
ATOM 520 O O . ASP A 1 69 ? 15.964 -6.472 -7.764 1.00 89.62 69 ASP A O 1
ATOM 524 N N . PHE A 1 70 ? 16.280 -5.446 -5.787 1.00 91.44 70 PHE A N 1
ATOM 525 C CA . PHE A 1 70 ? 14.872 -5.428 -5.428 1.00 91.44 70 PHE A CA 1
ATOM 526 C C . PHE A 1 70 ? 14.046 -4.579 -6.403 1.00 91.44 70 PHE A C 1
ATOM 528 O O . PHE A 1 70 ? 13.018 -5.028 -6.897 1.00 91.44 70 PHE A O 1
ATOM 535 N N . MET A 1 71 ? 14.516 -3.392 -6.781 1.00 91.88 71 MET A N 1
ATOM 536 C CA . MET A 1 71 ? 13.806 -2.558 -7.753 1.00 91.88 71 MET A CA 1
ATOM 537 C C . MET A 1 71 ? 13.761 -3.198 -9.145 1.00 91.88 71 MET A C 1
ATOM 539 O O . MET A 1 71 ? 12.734 -3.111 -9.816 1.00 91.88 71 MET A O 1
ATOM 543 N N . ARG A 1 72 ? 14.818 -3.910 -9.564 1.00 90.00 72 ARG A N 1
ATOM 544 C CA . ARG A 1 72 ? 14.799 -4.708 -10.803 1.00 90.00 72 ARG A CA 1
ATOM 545 C C . ARG A 1 72 ? 13.781 -5.844 -10.752 1.00 90.00 72 ARG A C 1
ATOM 547 O O . ARG A 1 72 ? 13.131 -6.098 -11.758 1.00 90.00 72 ARG A O 1
ATOM 554 N N . LEU A 1 73 ? 13.604 -6.489 -9.599 1.00 90.88 73 LEU A N 1
ATOM 555 C CA . LEU A 1 73 ? 12.552 -7.488 -9.402 1.00 90.88 73 LEU A CA 1
ATOM 556 C C . LEU A 1 73 ? 11.157 -6.880 -9.612 1.00 90.88 73 LEU A C 1
ATOM 558 O O . LEU A 1 73 ? 10.321 -7.462 -10.295 1.00 90.88 73 LEU A O 1
ATOM 562 N N . LEU A 1 74 ? 10.913 -5.692 -9.059 1.00 90.81 74 LEU A N 1
ATOM 563 C CA . LEU A 1 74 ? 9.612 -5.028 -9.166 1.00 90.81 74 LEU A CA 1
ATOM 564 C C . LEU A 1 74 ? 9.359 -4.406 -10.544 1.00 90.81 74 LEU A C 1
ATOM 566 O O . LEU A 1 74 ? 8.205 -4.257 -10.956 1.00 90.81 74 LEU A O 1
ATOM 570 N N . ARG A 1 75 ? 10.418 -3.978 -11.232 1.00 92.19 75 ARG A N 1
ATOM 571 C CA . ARG A 1 75 ? 10.369 -3.217 -12.486 1.00 92.19 75 ARG A CA 1
ATOM 572 C C . ARG A 1 75 ? 11.455 -3.719 -13.448 1.00 92.19 75 ARG A C 1
ATOM 574 O O . ARG A 1 75 ? 12.407 -2.991 -13.734 1.00 92.19 75 ARG A O 1
ATOM 581 N N . PRO A 1 76 ? 11.316 -4.937 -13.998 1.00 91.38 76 PRO A N 1
ATOM 582 C CA . PRO A 1 76 ? 12.377 -5.586 -14.778 1.00 91.38 76 PRO A CA 1
ATOM 583 C C . PRO A 1 76 ? 12.792 -4.822 -16.040 1.00 91.38 76 PRO A C 1
ATOM 585 O O . PRO A 1 76 ? 13.903 -5.003 -16.532 1.00 91.38 76 PRO A O 1
ATOM 588 N N . HIS A 1 77 ? 11.922 -3.951 -16.555 1.00 91.69 77 HIS A N 1
ATOM 589 C CA . HIS A 1 77 ? 12.163 -3.173 -17.772 1.00 91.69 77 HIS A CA 1
ATOM 590 C C . HIS A 1 77 ? 12.469 -1.691 -17.513 1.00 91.69 77 HIS A C 1
ATOM 592 O O . HIS A 1 77 ? 12.674 -0.937 -18.463 1.00 91.69 77 HIS A O 1
ATOM 598 N N . ALA A 1 78 ? 12.484 -1.245 -16.254 1.00 92.62 78 ALA A N 1
ATOM 599 C CA . ALA A 1 78 ? 12.761 0.150 -15.939 1.00 92.62 78 ALA A CA 1
ATOM 600 C C . ALA A 1 78 ? 14.268 0.430 -15.959 1.00 92.62 78 ALA A C 1
ATOM 602 O O . ALA A 1 78 ? 15.074 -0.308 -15.391 1.00 92.62 78 ALA A O 1
ATOM 603 N N . ASN A 1 79 ? 14.651 1.539 -16.589 1.00 93.44 79 ASN A N 1
ATOM 604 C CA . ASN A 1 79 ? 16.012 2.054 -16.498 1.00 93.44 79 ASN A CA 1
ATOM 605 C C . ASN A 1 79 ? 16.229 2.795 -15.161 1.00 93.44 79 ASN A C 1
ATOM 607 O O . ASN A 1 79 ?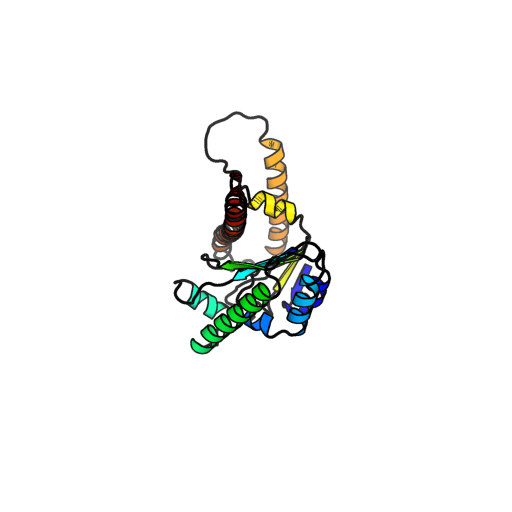 15.282 3.093 -14.432 1.00 93.44 79 ASN A O 1
ATOM 611 N N . ARG A 1 80 ? 17.486 3.131 -14.843 1.00 90.25 80 ARG A N 1
ATOM 612 C CA . ARG A 1 80 ? 17.845 3.796 -13.577 1.00 90.25 80 ARG A CA 1
ATOM 613 C C . ARG A 1 80 ? 17.067 5.095 -13.337 1.00 90.25 80 ARG A C 1
ATOM 615 O O . ARG A 1 80 ? 16.638 5.326 -12.213 1.00 90.25 80 ARG A O 1
ATOM 622 N N . GLN A 1 81 ? 16.871 5.908 -14.373 1.00 92.12 81 GLN A N 1
ATOM 623 C CA . GLN A 1 81 ? 16.141 7.172 -14.270 1.00 92.12 81 GLN A CA 1
ATOM 624 C C . GLN A 1 81 ? 14.662 6.940 -13.934 1.00 92.12 81 GLN A C 1
ATOM 626 O O . GLN A 1 81 ? 14.127 7.610 -13.059 1.00 92.12 81 GLN A O 1
ATOM 631 N N . ALA A 1 82 ? 14.018 5.961 -14.571 1.00 92.75 82 ALA A N 1
ATOM 632 C CA . ALA A 1 82 ? 12.633 5.595 -14.286 1.00 92.75 82 ALA A CA 1
ATOM 633 C C . ALA A 1 82 ? 12.466 5.066 -12.852 1.00 92.75 82 ALA A C 1
ATOM 635 O O . ALA A 1 82 ? 11.517 5.441 -12.171 1.00 92.75 82 ALA A O 1
ATOM 636 N N . LEU A 1 83 ? 13.414 4.257 -12.362 1.00 91.88 83 LEU A N 1
ATOM 637 C CA . LEU A 1 83 ? 13.416 3.792 -10.969 1.00 91.88 83 LEU A CA 1
ATOM 638 C C . LEU A 1 83 ? 13.580 4.950 -9.974 1.00 91.88 83 LEU A C 1
ATOM 640 O O . LEU A 1 83 ? 12.898 4.989 -8.954 1.00 91.88 83 LEU A O 1
ATOM 644 N N . GLN A 1 84 ? 14.471 5.901 -10.271 1.00 91.00 84 GLN A N 1
ATOM 645 C CA . GLN A 1 84 ? 14.660 7.098 -9.448 1.00 91.00 84 GLN A CA 1
ATOM 646 C C . GLN A 1 84 ? 13.407 7.974 -9.431 1.00 91.00 84 GLN A C 1
ATOM 648 O O . GLN A 1 84 ? 13.023 8.443 -8.363 1.00 91.00 84 GLN A O 1
ATOM 653 N N . GLN A 1 85 ? 12.755 8.153 -10.583 1.00 91.88 85 GLN A N 1
ATOM 654 C CA . GLN A 1 85 ? 11.500 8.892 -10.669 1.00 91.88 85 GLN A CA 1
ATOM 655 C C . GLN A 1 85 ? 10.400 8.206 -9.853 1.00 91.88 85 GLN A C 1
ATOM 657 O O . GLN A 1 85 ? 9.736 8.866 -9.070 1.00 91.88 85 GLN A O 1
ATOM 662 N N . GLU A 1 86 ? 10.257 6.882 -9.948 1.00 92.38 86 GLU A N 1
ATOM 663 C CA . GLU A 1 86 ? 9.244 6.147 -9.182 1.00 92.38 86 GLU A CA 1
ATOM 664 C C . GLU A 1 86 ? 9.450 6.259 -7.661 1.00 92.38 86 GLU A C 1
ATOM 666 O O . GLU A 1 86 ? 8.483 6.377 -6.901 1.00 92.38 86 GLU A O 1
ATOM 671 N N . LEU A 1 87 ? 10.701 6.252 -7.196 1.00 92.06 87 LEU A N 1
ATOM 672 C CA . LEU A 1 87 ? 11.014 6.494 -5.787 1.00 92.06 87 LEU A CA 1
ATOM 673 C C . LEU A 1 87 ? 10.744 7.949 -5.385 1.00 92.06 87 LEU A C 1
ATOM 675 O O . LEU A 1 87 ? 10.204 8.176 -4.306 1.00 92.06 87 LEU A O 1
ATOM 679 N N . ALA A 1 88 ? 11.052 8.918 -6.250 1.00 92.38 88 ALA A N 1
ATOM 680 C CA . ALA A 1 88 ? 10.743 10.326 -6.010 1.00 92.38 88 ALA A CA 1
ATOM 681 C C . ALA A 1 88 ? 9.228 10.580 -5.948 1.00 92.38 88 ALA A C 1
ATOM 683 O O . ALA A 1 88 ? 8.761 11.273 -5.048 1.00 92.38 88 ALA A O 1
ATOM 684 N N . ASP A 1 89 ? 8.451 9.975 -6.848 1.00 93.88 89 ASP A N 1
ATOM 685 C CA . ASP A 1 89 ? 6.988 10.059 -6.857 1.00 93.88 89 ASP A CA 1
ATOM 686 C C . ASP A 1 89 ? 6.396 9.428 -5.594 1.00 93.88 89 ASP A C 1
ATOM 688 O O . ASP A 1 89 ? 5.505 10.003 -4.969 1.00 93.88 89 ASP A O 1
ATOM 692 N N . SER A 1 90 ? 6.934 8.272 -5.180 1.00 94.88 90 SER A N 1
ATOM 693 C CA . SER A 1 90 ? 6.567 7.630 -3.912 1.00 94.88 90 SER A CA 1
ATOM 694 C C . SER A 1 90 ? 6.812 8.573 -2.739 1.00 94.88 90 SER A C 1
ATOM 696 O O . SER A 1 90 ? 5.925 8.789 -1.922 1.00 94.88 90 SER A O 1
ATOM 698 N N . ASP A 1 91 ? 8.005 9.151 -2.656 1.00 94.25 91 ASP A N 1
ATOM 699 C CA . ASP A 1 91 ? 8.400 10.005 -1.544 1.00 94.25 91 ASP A CA 1
ATOM 700 C C . ASP A 1 91 ? 7.595 11.315 -1.498 1.00 94.25 91 ASP A C 1
ATOM 702 O O . ASP A 1 91 ? 7.111 11.702 -0.437 1.00 94.25 91 ASP A O 1
ATOM 706 N N . ASN A 1 92 ? 7.353 11.953 -2.646 1.00 95.31 92 ASN A N 1
ATOM 707 C CA . ASN A 1 92 ? 6.495 13.137 -2.740 1.00 95.31 92 ASN A CA 1
ATOM 708 C C . ASN A 1 92 ? 5.066 12.840 -2.270 1.00 95.31 92 ASN A C 1
ATOM 710 O O . ASN A 1 92 ? 4.504 13.602 -1.485 1.00 95.31 92 ASN A O 1
ATOM 714 N N . PHE A 1 93 ? 4.493 11.716 -2.707 1.00 95.94 93 PHE A N 1
ATOM 715 C CA . PHE A 1 93 ? 3.167 11.275 -2.280 1.00 95.94 93 PHE A CA 1
ATOM 716 C C . PHE A 1 93 ? 3.091 11.047 -0.770 1.00 95.94 93 PHE A C 1
ATOM 718 O O . PHE A 1 93 ? 2.177 11.539 -0.110 1.00 95.94 93 PHE A O 1
ATOM 725 N N . LEU A 1 94 ? 4.070 10.338 -0.206 1.00 95.88 94 LEU A N 1
ATOM 726 C CA . LEU A 1 94 ? 4.110 10.063 1.226 1.00 95.88 94 LEU A CA 1
ATOM 727 C C . LEU A 1 94 ? 4.304 11.343 2.046 1.00 95.88 94 LEU A C 1
ATOM 729 O O . LEU A 1 94 ? 3.612 11.535 3.047 1.00 95.88 94 LEU A O 1
ATOM 733 N N . ARG A 1 95 ? 5.192 12.245 1.609 1.00 96.12 95 ARG A N 1
ATOM 734 C CA . ARG A 1 95 ? 5.381 13.557 2.241 1.00 96.12 95 ARG A CA 1
ATOM 735 C C . ARG A 1 95 ? 4.096 14.378 2.213 1.00 96.12 95 ARG A C 1
ATOM 737 O O . ARG A 1 95 ? 3.725 14.932 3.243 1.00 96.12 95 ARG A O 1
ATOM 744 N N . GLN A 1 96 ? 3.388 14.402 1.085 1.00 96.69 96 GLN A N 1
ATOM 745 C CA . GLN A 1 96 ? 2.105 15.094 0.979 1.00 96.69 96 GLN A CA 1
ATOM 746 C C . GLN A 1 96 ? 1.060 14.499 1.935 1.00 96.69 96 GLN A C 1
ATOM 748 O O . GLN A 1 96 ? 0.481 15.233 2.729 1.00 96.69 96 GLN A O 1
ATOM 753 N N . LEU A 1 97 ? 0.888 13.171 1.947 1.00 96.69 97 LEU A N 1
ATOM 754 C CA . LEU A 1 97 ? -0.026 12.498 2.878 1.00 96.69 97 LEU A CA 1
ATOM 755 C C . LEU A 1 97 ? 0.297 12.806 4.344 1.00 96.69 97 LEU A C 1
ATOM 757 O O . LEU A 1 97 ? -0.614 13.034 5.139 1.00 96.69 97 LEU A O 1
ATOM 761 N N . LYS A 1 98 ? 1.584 12.815 4.713 1.00 97.50 98 LYS A N 1
ATOM 762 C CA . LYS A 1 98 ? 2.025 13.157 6.069 1.00 97.50 98 LYS A CA 1
ATOM 763 C C . LYS A 1 98 ? 1.737 14.613 6.417 1.00 97.50 98 LYS A C 1
ATOM 765 O O . LYS A 1 98 ? 1.325 14.874 7.540 1.00 97.50 98 LYS A O 1
ATOM 770 N N . ASN A 1 99 ? 1.941 15.536 5.483 1.00 98.00 99 ASN A N 1
ATOM 771 C CA . ASN A 1 99 ? 1.675 16.956 5.702 1.00 98.00 99 ASN A CA 1
ATOM 772 C C . ASN A 1 99 ? 0.180 17.237 5.877 1.00 98.00 99 ASN A C 1
ATOM 774 O O . ASN A 1 99 ? -0.189 18.028 6.740 1.00 98.00 99 ASN A O 1
ATOM 778 N N . ASP A 1 100 ? -0.670 16.564 5.101 1.00 97.31 100 ASP A N 1
ATOM 779 C CA . ASP A 1 100 ? -2.123 16.739 5.175 1.00 97.31 100 ASP A CA 1
ATOM 780 C C . ASP A 1 100 ? -2.724 16.088 6.430 1.00 97.31 100 ASP A C 1
ATOM 782 O O . ASP A 1 100 ? -3.740 16.550 6.948 1.00 97.31 100 ASP A O 1
ATOM 786 N N . HIS A 1 101 ? -2.088 15.025 6.939 1.00 97.25 101 HIS A N 1
ATOM 787 C CA . HIS A 1 101 ? -2.579 14.218 8.063 1.00 97.25 101 HIS A CA 1
ATOM 788 C C . HIS A 1 101 ? -1.474 13.908 9.092 1.00 97.25 101 HIS A C 1
ATOM 790 O O . HIS A 1 101 ? -1.160 12.732 9.330 1.00 97.25 101 HIS A O 1
ATOM 796 N N . PRO A 1 102 ? -0.878 14.930 9.738 1.00 96.62 102 PRO A N 1
ATOM 797 C CA . PRO A 1 102 ? 0.346 14.782 10.529 1.00 96.62 102 PRO A CA 1
ATOM 798 C C . PRO A 1 102 ? 0.199 13.830 11.715 1.00 96.62 102 PRO A C 1
ATOM 800 O O . PRO A 1 102 ? 1.111 13.053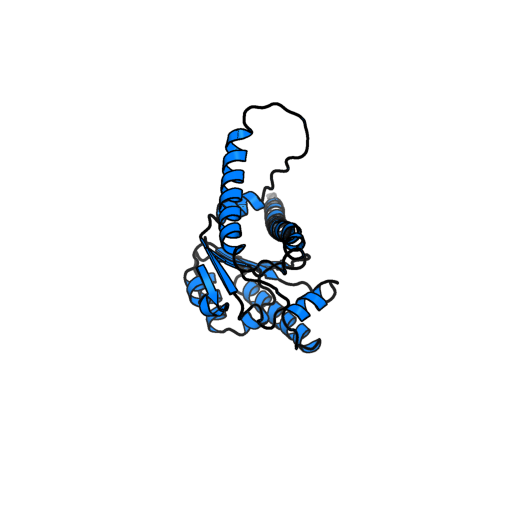 11.976 1.00 96.62 102 PRO A O 1
ATOM 803 N N . GLU A 1 103 ? -0.955 13.805 12.376 1.00 96.00 103 GLU A N 1
ATOM 804 C CA . GLU A 1 103 ? -1.184 12.947 13.549 1.00 96.00 103 GLU A CA 1
ATOM 805 C C . GLU A 1 103 ? -1.630 11.520 13.191 1.00 96.00 103 GLU A C 1
ATOM 807 O O . GLU A 1 103 ? -1.713 10.649 14.052 1.00 96.00 103 GLU A O 1
ATOM 812 N N . ARG A 1 104 ? -1.952 11.254 11.918 1.00 96.31 104 ARG A N 1
ATOM 813 C CA . ARG A 1 104 ? -2.550 9.973 11.496 1.00 96.31 104 ARG A CA 1
ATOM 814 C C . ARG A 1 104 ? -1.651 9.156 10.602 1.00 96.31 104 ARG A C 1
ATOM 816 O O . ARG A 1 104 ? -1.732 7.930 10.620 1.00 96.31 104 ARG A O 1
ATOM 823 N N . VAL A 1 105 ? -0.804 9.818 9.825 1.00 97.94 105 VAL A N 1
ATOM 824 C CA . VAL A 1 105 ? 0.106 9.162 8.892 1.00 97.94 105 VAL A CA 1
ATOM 825 C C . VAL A 1 105 ? 1.463 8.973 9.556 1.00 97.94 105 VAL A C 1
ATOM 827 O O . VAL A 1 105 ? 2.110 9.922 9.993 1.00 97.94 105 VAL A O 1
ATOM 830 N N . HIS A 1 106 ? 1.919 7.731 9.617 1.00 96.25 106 HIS A N 1
ATOM 831 C CA . HIS A 1 106 ? 3.182 7.333 10.223 1.00 96.25 106 HIS A CA 1
ATOM 832 C C . HIS A 1 106 ? 4.033 6.648 9.161 1.00 96.25 106 HIS A C 1
ATOM 834 O O . HIS A 1 106 ? 3.692 5.567 8.693 1.00 96.25 106 HIS A O 1
ATOM 840 N N . ILE A 1 107 ? 5.137 7.270 8.761 1.00 95.38 107 ILE A N 1
ATOM 841 C CA . ILE A 1 107 ? 6.026 6.720 7.735 1.00 95.38 107 ILE A CA 1
ATOM 842 C C . ILE A 1 107 ? 7.261 6.149 8.422 1.00 95.38 107 ILE A C 1
ATOM 844 O O . ILE A 1 107 ? 7.875 6.811 9.260 1.00 95.38 107 ILE A O 1
ATOM 848 N N . ARG A 1 108 ? 7.616 4.916 8.068 1.00 91.06 108 ARG A N 1
ATOM 849 C CA . ARG A 1 108 ? 8.802 4.210 8.549 1.00 91.06 108 ARG A CA 1
ATOM 850 C C . ARG A 1 108 ? 9.628 3.769 7.353 1.00 91.06 108 ARG A C 1
ATOM 852 O O . ARG A 1 108 ? 9.110 3.121 6.449 1.00 91.06 108 ARG A O 1
ATOM 859 N N . THR A 1 109 ? 10.906 4.114 7.338 1.00 89.81 109 THR A N 1
ATOM 860 C CA . THR A 1 109 ? 11.832 3.610 6.321 1.00 89.81 109 THR A CA 1
ATOM 861 C C . THR A 1 109 ? 12.321 2.236 6.745 1.00 89.81 109 THR A C 1
ATOM 863 O O . THR A 1 109 ? 12.780 2.074 7.870 1.00 89.81 109 THR A O 1
ATOM 866 N N . ILE A 1 110 ? 12.224 1.248 5.859 1.00 87.06 110 ILE A N 1
ATOM 867 C CA . ILE A 1 110 ? 12.687 -0.115 6.140 1.00 87.06 110 ILE A CA 1
ATOM 868 C C . ILE A 1 110 ? 14.122 -0.318 5.656 1.00 87.06 110 ILE A C 1
ATOM 870 O O . ILE A 1 110 ? 14.442 -0.063 4.502 1.00 87.06 110 ILE A O 1
ATOM 874 N N . HIS A 1 111 ? 15.006 -0.822 6.512 1.00 84.38 111 HIS A N 1
ATOM 875 C CA . HIS A 1 111 ? 16.403 -1.079 6.129 1.00 84.38 111 HIS A CA 1
ATOM 876 C C . HIS A 1 111 ? 16.658 -2.531 5.702 1.00 84.38 111 HIS A C 1
ATOM 878 O O . HIS A 1 111 ? 17.679 -2.838 5.076 1.00 84.38 111 HIS A O 1
ATOM 884 N N . LEU A 1 112 ? 15.695 -3.412 5.974 1.00 84.00 112 LEU A N 1
ATOM 885 C CA . LEU A 1 112 ? 15.683 -4.795 5.523 1.00 84.00 112 LEU A CA 1
ATOM 886 C C . LEU A 1 112 ? 14.936 -4.928 4.196 1.00 84.00 112 LEU A C 1
ATOM 888 O O . LEU A 1 112 ? 13.936 -4.253 3.951 1.00 84.00 112 LEU A O 1
ATOM 892 N N . ARG A 1 113 ? 15.422 -5.836 3.345 1.00 84.94 113 ARG A N 1
ATOM 893 C CA . ARG A 1 113 ? 14.770 -6.160 2.076 1.00 84.94 113 ARG A CA 1
ATOM 894 C C . ARG A 1 113 ? 13.373 -6.745 2.348 1.00 84.94 113 ARG A C 1
ATOM 896 O O . ARG A 1 113 ? 13.292 -7.753 3.054 1.00 84.94 113 ARG A O 1
ATOM 903 N N . PRO A 1 114 ? 12.299 -6.190 1.757 1.00 84.62 114 PRO A N 1
ATOM 904 C CA . PRO A 1 114 ? 10.968 -6.785 1.820 1.00 84.62 114 PRO A CA 1
ATOM 905 C C . PRO A 1 114 ? 10.951 -8.214 1.280 1.00 84.62 114 PRO A C 1
ATOM 907 O O . PRO A 1 114 ? 11.462 -8.466 0.186 1.00 84.62 114 PRO A O 1
ATOM 910 N N . SER A 1 115 ? 10.308 -9.128 2.005 1.00 81.69 115 SER A N 1
ATOM 911 C CA . SER A 1 115 ? 10.054 -10.491 1.525 1.00 81.69 115 SER A CA 1
ATOM 912 C C . SER A 1 115 ? 8.777 -10.573 0.689 1.00 81.69 115 SER A C 1
ATOM 914 O O . SER A 1 115 ? 8.753 -11.242 -0.340 1.00 81.69 115 SER A O 1
ATOM 916 N N . LEU A 1 116 ? 7.728 -9.843 1.074 1.00 89.12 116 LEU A N 1
ATOM 917 C CA . LEU A 1 116 ? 6.453 -9.825 0.363 1.00 89.12 116 LEU A CA 1
ATOM 918 C C . LEU A 1 116 ? 5.664 -8.532 0.632 1.00 89.12 116 LEU A C 1
ATOM 920 O O . LEU A 1 116 ? 5.898 -7.865 1.647 1.00 89.12 116 LEU A O 1
ATOM 924 N N . PRO A 1 117 ? 4.747 -8.141 -0.268 1.00 93.12 117 PRO A N 1
ATOM 925 C CA . PRO A 1 117 ? 3.870 -7.010 -0.029 1.00 93.12 117 PRO A CA 1
ATOM 926 C C . PRO A 1 117 ? 2.748 -7.405 0.936 1.00 93.12 117 PRO A C 1
ATOM 928 O O . PRO A 1 117 ? 2.054 -8.396 0.707 1.00 93.12 117 PRO A O 1
ATOM 931 N N . VAL A 1 118 ? 2.538 -6.608 1.980 1.00 94.56 118 VAL A N 1
ATOM 932 C CA . VAL A 1 118 ? 1.454 -6.769 2.955 1.00 94.56 118 VAL A CA 1
ATOM 933 C C . VAL A 1 118 ? 0.659 -5.476 3.043 1.00 94.56 118 VAL A C 1
ATOM 935 O O . VAL A 1 118 ? 1.228 -4.391 3.148 1.00 94.56 118 VAL A O 1
ATOM 938 N N . LEU A 1 119 ? -0.662 -5.595 3.037 1.00 96.31 119 LEU A N 1
ATOM 939 C CA . LEU A 1 119 ? -1.588 -4.538 3.410 1.00 96.31 119 LEU A CA 1
ATOM 940 C C . LEU A 1 119 ? -2.432 -5.056 4.571 1.00 96.31 119 LEU A C 1
ATOM 942 O O . LEU A 1 119 ? -2.933 -6.176 4.514 1.00 96.31 119 LEU A O 1
ATOM 946 N N . ILE A 1 120 ? -2.622 -4.252 5.606 1.00 97.31 120 ILE A N 1
ATOM 947 C CA . ILE A 1 120 ? -3.535 -4.575 6.701 1.00 97.31 120 ILE A CA 1
ATOM 948 C C . ILE A 1 120 ? -4.571 -3.466 6.779 1.00 97.31 120 ILE A C 1
ATOM 950 O O . ILE A 1 120 ? -4.220 -2.288 6.822 1.00 97.31 120 ILE A O 1
ATOM 954 N N . ILE A 1 121 ? -5.844 -3.839 6.753 1.00 98.06 121 ILE A N 1
ATOM 955 C CA . ILE A 1 121 ? -6.969 -2.918 6.903 1.00 98.06 121 ILE A CA 1
ATOM 956 C C . ILE A 1 121 ? -7.867 -3.517 7.976 1.00 98.06 121 ILE A C 1
ATOM 958 O O . ILE A 1 121 ? -8.482 -4.563 7.750 1.00 98.06 121 ILE A O 1
ATOM 962 N N . ASP A 1 122 ? -7.901 -2.869 9.139 1.00 97.25 122 ASP A N 1
ATOM 963 C CA . ASP A 1 122 ? -8.530 -3.397 10.352 1.00 97.25 122 ASP A CA 1
ATOM 964 C C . ASP A 1 122 ? -8.061 -4.836 10.643 1.00 97.25 122 ASP A C 1
ATOM 966 O O . ASP A 1 122 ? -6.858 -5.071 10.752 1.00 97.25 122 ASP A O 1
ATOM 970 N N . ASP A 1 123 ? -8.985 -5.794 10.724 1.00 96.50 123 ASP A N 1
ATOM 971 C CA . ASP A 1 123 ? -8.702 -7.207 11.011 1.00 96.50 123 ASP A CA 1
ATOM 972 C C . ASP A 1 123 ? -8.452 -8.049 9.750 1.00 96.50 123 ASP A C 1
ATOM 974 O O . ASP A 1 123 ? -8.481 -9.280 9.788 1.00 96.50 123 ASP A O 1
ATOM 978 N N . THR A 1 124 ? -8.250 -7.410 8.595 1.00 97.19 124 THR A N 1
ATOM 979 C CA . THR A 1 124 ? -8.004 -8.116 7.332 1.00 97.19 124 THR A CA 1
ATOM 980 C C . THR A 1 124 ? -6.596 -7.869 6.822 1.00 97.19 124 THR A C 1
ATOM 982 O O . THR A 1 124 ? -6.183 -6.728 6.614 1.00 97.19 124 THR A O 1
ATOM 985 N N . ILE A 1 125 ? -5.886 -8.961 6.555 1.00 96.94 125 ILE A N 1
ATOM 986 C CA . ILE A 1 125 ? -4.545 -8.965 5.980 1.00 96.94 125 ILE A CA 1
ATOM 987 C C . ILE A 1 125 ? -4.651 -9.379 4.512 1.00 96.94 125 ILE A C 1
ATOM 989 O O . ILE A 1 125 ? -5.202 -10.433 4.181 1.00 96.94 125 ILE A O 1
ATOM 993 N N . TYR A 1 126 ? -4.084 -8.551 3.642 1.00 96.62 126 TYR A N 1
ATOM 994 C CA . TYR A 1 126 ? -3.874 -8.822 2.228 1.00 96.62 126 TYR A CA 1
ATOM 995 C C . TYR A 1 126 ? -2.386 -8.995 2.000 1.00 96.62 126 TYR A C 1
ATOM 997 O O . TYR A 1 126 ? -1.596 -8.151 2.418 1.00 96.62 126 TYR A O 1
ATOM 1005 N N . PHE A 1 127 ? -1.990 -10.058 1.320 1.00 95.38 127 PHE A N 1
ATOM 1006 C CA . PHE A 1 127 ? -0.583 -10.273 1.032 1.00 95.38 127 PHE A CA 1
ATOM 1007 C C . PHE A 1 127 ? -0.385 -10.905 -0.335 1.00 95.38 127 PHE A C 1
ATOM 1009 O O . PHE A 1 127 ? -1.192 -11.720 -0.778 1.00 95.38 127 PHE A O 1
ATOM 1016 N N . GLY A 1 128 ? 0.674 -10.488 -1.015 1.00 92.25 128 GLY A N 1
ATOM 1017 C CA . GLY A 1 128 ? 1.060 -11.008 -2.323 1.00 92.25 128 GLY A CA 1
ATOM 1018 C C . GLY A 1 128 ? 2.434 -11.660 -2.266 1.00 92.25 128 GLY A C 1
ATOM 1019 O O . GLY A 1 128 ? 2.888 -12.100 -1.213 1.00 92.25 128 GLY A O 1
ATOM 1020 N N . HIS A 1 129 ? 3.128 -11.672 -3.400 1.00 85.06 129 HIS A N 1
ATOM 1021 C CA . HIS A 1 129 ? 4.505 -12.147 -3.486 1.00 85.06 129 HIS A CA 1
ATOM 1022 C C . HIS A 1 129 ? 5.373 -11.189 -4.303 1.00 85.06 129 HIS A C 1
ATOM 1024 O O . HIS A 1 129 ? 4.927 -10.606 -5.296 1.00 85.06 129 HIS A O 1
ATOM 1030 N N . PHE A 1 130 ? 6.639 -11.062 -3.914 1.00 86.38 130 PHE A N 1
ATOM 1031 C CA . PHE A 1 130 ? 7.688 -10.543 -4.786 1.00 86.38 130 PHE A CA 1
ATOM 1032 C C . PHE A 1 130 ? 8.415 -11.744 -5.392 1.00 86.38 130 PHE A C 1
ATOM 1034 O O . PHE A 1 130 ? 9.197 -12.396 -4.711 1.00 86.38 130 PHE A O 1
ATOM 1041 N N . ALA A 1 131 ? 8.135 -12.073 -6.655 1.00 81.69 131 ALA A N 1
ATOM 1042 C CA . ALA A 1 131 ? 8.714 -13.247 -7.309 1.00 81.69 131 ALA A CA 1
ATOM 1043 C C . ALA A 1 131 ? 9.391 -12.879 -8.626 1.00 81.69 131 ALA A C 1
ATOM 1045 O O . ALA A 1 131 ? 8.931 -11.999 -9.355 1.00 81.69 131 ALA A O 1
ATOM 1046 N N . HIS A 1 132 ? 10.476 -13.590 -8.941 1.00 82.50 132 HIS A N 1
ATOM 1047 C CA . HIS A 1 132 ? 11.059 -13.587 -10.278 1.00 82.50 132 HIS A CA 1
ATOM 1048 C C . HIS A 1 132 ? 10.110 -14.354 -11.203 1.00 82.50 132 HIS A C 1
ATOM 1050 O O . HIS A 1 132 ? 10.221 -15.565 -11.367 1.00 82.50 132 HIS A O 1
ATOM 1056 N N . SER A 1 133 ? 9.128 -13.645 -11.747 1.00 84.94 133 SER A N 1
ATOM 1057 C CA . SER A 1 133 ? 8.043 -14.208 -12.543 1.00 84.94 133 SER A CA 1
ATOM 1058 C C . SER A 1 133 ? 7.753 -13.318 -13.745 1.00 84.94 133 SER A C 1
ATOM 1060 O O . SER A 1 133 ? 7.966 -12.106 -13.705 1.00 84.94 133 SER A O 1
ATOM 1062 N N . ALA A 1 134 ? 7.230 -13.922 -14.814 1.00 85.38 134 ALA A N 1
ATOM 1063 C CA . ALA A 1 134 ? 6.675 -13.179 -15.943 1.00 85.38 134 ALA A CA 1
ATOM 1064 C C . ALA A 1 134 ? 5.432 -12.363 -15.538 1.00 85.38 134 ALA A C 1
ATOM 1066 O O . ALA A 1 134 ? 5.117 -11.362 -16.172 1.00 85.38 134 ALA A O 1
ATOM 1067 N N . THR A 1 135 ? 4.736 -12.782 -14.474 1.00 88.69 135 THR A N 1
ATOM 1068 C CA . THR A 1 135 ? 3.626 -12.034 -13.874 1.00 88.69 135 THR A CA 1
ATOM 1069 C C . THR A 1 135 ? 4.148 -11.233 -12.689 1.00 88.69 135 THR A C 1
ATOM 1071 O O . THR A 1 135 ? 4.637 -11.805 -11.716 1.00 88.69 135 THR A O 1
ATOM 1074 N N . LEU A 1 136 ? 4.053 -9.907 -12.768 1.00 89.62 136 LEU A N 1
ATOM 1075 C CA . LEU A 1 136 ? 4.513 -9.021 -11.702 1.00 89.62 136 LEU A CA 1
ATOM 1076 C C . LEU A 1 136 ? 3.518 -8.990 -10.540 1.00 89.62 136 LEU A C 1
ATOM 1078 O O . LEU A 1 136 ? 2.328 -9.229 -10.708 1.00 89.62 136 LEU A O 1
ATOM 1082 N N . THR A 1 137 ? 4.001 -8.606 -9.361 1.00 89.00 137 THR A N 1
ATOM 1083 C CA . THR A 1 137 ? 3.223 -8.519 -8.117 1.00 89.00 137 THR A CA 1
ATOM 1084 C C . THR A 1 137 ? 1.836 -7.857 -8.236 1.00 89.00 137 THR A C 1
ATOM 1086 O O . THR A 1 137 ? 0.899 -8.381 -7.634 1.00 89.00 137 THR A O 1
ATOM 1089 N N . PRO A 1 138 ? 1.633 -6.749 -8.984 1.00 89.00 138 PRO A N 1
ATOM 1090 C CA . PRO A 1 138 ? 0.302 -6.150 -9.128 1.00 89.00 138 PRO A CA 1
ATOM 1091 C C . PRO A 1 138 ? -0.712 -7.048 -9.842 1.00 89.00 138 PRO A C 1
ATOM 1093 O O . PRO A 1 138 ? -1.900 -6.916 -9.578 1.00 89.00 138 PRO A O 1
ATOM 1096 N N . ASP A 1 139 ? -0.249 -7.961 -10.694 1.00 90.88 139 ASP A N 1
ATOM 1097 C CA . ASP A 1 139 ? -1.078 -8.856 -11.511 1.00 90.88 139 ASP A CA 1
ATOM 1098 C C . ASP A 1 139 ? -1.049 -10.308 -10.993 1.00 90.88 139 ASP A C 1
ATOM 1100 O O . ASP A 1 139 ? -1.841 -11.147 -11.416 1.00 90.88 139 ASP A O 1
ATOM 1104 N N . GLY A 1 140 ? -0.138 -10.608 -10.061 1.00 90.31 140 GLY A N 1
ATOM 1105 C CA . GLY A 1 140 ? 0.032 -11.921 -9.443 1.00 90.31 140 GLY A CA 1
ATOM 1106 C C . GLY A 1 140 ? -1.051 -12.264 -8.420 1.00 90.31 140 GLY A C 1
ATOM 1107 O O . GLY A 1 140 ? -2.032 -11.549 -8.237 1.00 90.31 140 GLY A O 1
ATOM 1108 N N . PHE A 1 141 ? -0.875 -13.381 -7.720 1.00 91.44 141 PHE A N 1
ATOM 1109 C CA . PHE A 1 141 ? -1.824 -13.824 -6.699 1.00 91.44 141 PHE A CA 1
ATOM 1110 C C . PHE A 1 141 ? -1.739 -12.983 -5.426 1.00 91.44 141 PHE A C 1
ATOM 1112 O O . PHE A 1 141 ? -0.650 -12.744 -4.897 1.00 91.44 141 PHE A O 1
ATOM 1119 N N . TRP A 1 142 ? -2.908 -12.610 -4.914 1.00 94.56 142 TRP A N 1
ATOM 1120 C CA . TRP A 1 142 ? -3.083 -11.961 -3.623 1.00 94.56 142 TRP A CA 1
ATOM 1121 C C . TRP A 1 142 ? -3.979 -12.806 -2.732 1.00 94.56 142 TRP A C 1
ATOM 1123 O O . TRP A 1 142 ? -5.082 -13.197 -3.112 1.00 94.56 142 TRP A O 1
ATOM 1133 N N . CYS A 1 143 ? -3.513 -13.065 -1.523 1.00 94.88 143 CYS A N 1
ATOM 1134 C CA . CYS A 1 143 ? -4.249 -13.770 -0.494 1.00 94.88 143 CYS A CA 1
ATOM 1135 C C . CYS A 1 143 ? -4.924 -12.767 0.439 1.00 94.88 143 CYS A C 1
ATOM 1137 O O . CYS A 1 143 ? -4.389 -11.699 0.728 1.00 94.88 143 CYS A O 1
ATOM 1139 N N . THR A 1 144 ? -6.112 -13.118 0.918 1.00 95.44 144 THR A N 1
ATOM 1140 C CA . THR A 1 144 ? -6.862 -12.367 1.928 1.00 95.44 144 THR A CA 1
ATOM 1141 C C . THR A 1 144 ? -7.233 -13.292 3.074 1.00 95.44 144 THR A C 1
ATOM 1143 O O . THR A 1 144 ? -7.816 -14.363 2.842 1.00 95.44 144 THR A O 1
ATOM 1146 N N . VAL A 1 145 ? -6.932 -12.852 4.294 1.00 94.94 145 VAL A N 1
ATOM 1147 C CA . VAL A 1 145 ? -7.2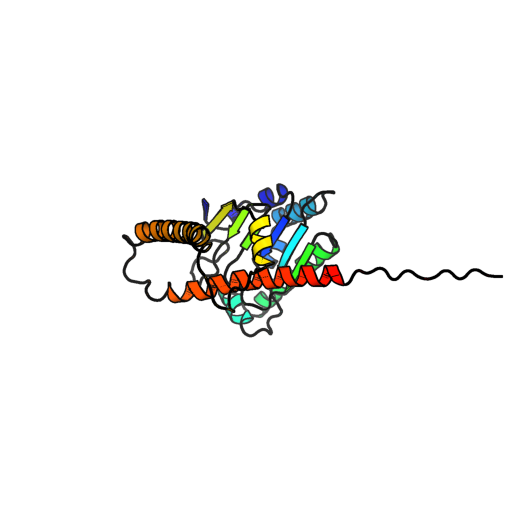57 -13.549 5.539 1.00 94.94 145 VAL A CA 1
ATOM 1148 C C . VAL A 1 145 ? -7.783 -12.558 6.574 1.00 94.94 145 VAL A C 1
ATOM 1150 O O . VAL A 1 145 ? -7.254 -11.457 6.715 1.00 94.94 145 VAL A O 1
ATOM 1153 N N . THR A 1 146 ? -8.832 -12.949 7.292 1.00 95.56 146 THR A N 1
ATOM 1154 C CA . THR A 1 146 ? -9.272 -12.253 8.505 1.00 95.56 146 THR A CA 1
ATOM 1155 C C . THR A 1 146 ? -8.523 -12.849 9.688 1.00 95.56 146 THR A C 1
ATOM 1157 O O . THR A 1 146 ? -8.479 -14.070 9.832 1.00 95.56 146 THR A O 1
ATOM 1160 N N . ALA A 1 147 ? -7.913 -12.003 10.508 1.00 92.19 147 ALA A N 1
ATOM 1161 C CA . ALA A 1 147 ? -7.055 -12.416 11.608 1.00 92.19 147 ALA A CA 1
ATOM 1162 C C . ALA A 1 147 ? -7.209 -11.457 12.798 1.00 92.19 147 ALA A C 1
ATOM 1164 O O . ALA A 1 147 ? -7.567 -10.299 12.590 1.00 92.19 147 ALA A O 1
ATOM 1165 N N . PRO A 1 148 ? -6.916 -11.893 14.037 1.00 91.31 148 PRO A N 1
ATOM 1166 C CA . PRO A 1 148 ? -6.906 -11.013 15.202 1.00 91.31 148 PRO A CA 1
ATOM 1167 C C . PRO A 1 148 ? -5.670 -10.100 15.153 1.00 91.31 148 PRO A C 1
ATOM 1169 O O . PRO A 1 148 ? -4.679 -10.327 15.844 1.00 91.31 148 PRO A O 1
ATOM 1172 N N . VAL A 1 149 ? -5.702 -9.088 14.283 1.00 91.31 149 VAL A N 1
ATOM 1173 C CA . VAL A 1 149 ? -4.540 -8.253 13.946 1.00 91.31 149 VAL A CA 1
ATOM 1174 C C . VAL A 1 149 ? -3.971 -7.558 15.176 1.00 91.31 149 VAL A C 1
ATOM 1176 O O . VAL A 1 149 ? -2.757 -7.535 15.337 1.00 91.31 149 VAL A O 1
ATOM 1179 N N . GLU A 1 150 ? -4.819 -7.032 16.061 1.00 88.75 150 GLU A N 1
ATOM 1180 C CA . GLU A 1 150 ? -4.364 -6.401 17.307 1.00 88.75 150 GLU A CA 1
ATOM 1181 C C . GLU A 1 150 ? -3.505 -7.354 18.148 1.00 88.75 150 GLU A C 1
ATOM 1183 O O . GLU A 1 150 ? -2.418 -6.990 18.588 1.00 88.75 150 GLU A O 1
ATOM 1188 N N . GLU A 1 151 ? -3.950 -8.600 18.308 1.00 87.56 151 GLU A N 1
ATOM 1189 C CA . GLU A 1 151 ? -3.217 -9.607 19.072 1.00 87.56 151 GLU A CA 1
ATOM 1190 C C . GLU A 1 151 ? -1.907 -9.998 18.377 1.00 87.56 151 GLU A C 1
ATOM 1192 O O . GLU A 1 151 ? -0.868 -10.098 19.026 1.00 87.56 151 GLU A O 1
ATOM 1197 N N . LEU A 1 152 ? -1.922 -10.146 17.048 1.00 87.19 152 LEU A N 1
ATOM 1198 C CA . LEU A 1 152 ? -0.708 -10.424 16.275 1.00 87.19 152 LEU A CA 1
ATOM 1199 C C . LEU A 1 152 ? 0.327 -9.302 16.422 1.00 87.19 152 LEU A C 1
ATOM 1201 O O . LEU A 1 152 ? 1.514 -9.581 16.591 1.00 87.19 152 LEU A O 1
ATOM 1205 N N . LEU A 1 153 ? -0.112 -8.040 16.402 1.00 84.69 153 LEU A N 1
ATOM 1206 C CA . LEU A 1 153 ? 0.763 -6.890 16.624 1.00 84.69 153 LEU A CA 1
ATOM 1207 C C . LEU A 1 153 ? 1.278 -6.845 18.064 1.00 84.69 153 LEU A C 1
ATOM 1209 O O . LEU A 1 153 ? 2.464 -6.598 18.270 1.00 84.69 153 LEU A O 1
ATOM 1213 N N . ARG A 1 154 ? 0.430 -7.142 19.056 1.00 84.88 154 ARG A N 1
ATOM 1214 C CA . ARG A 1 154 ? 0.820 -7.212 20.472 1.00 84.88 154 ARG A CA 1
ATOM 1215 C C . ARG A 1 154 ? 1.881 -8.283 20.728 1.00 84.88 154 ARG A C 1
ATOM 1217 O O . ARG A 1 154 ? 2.817 -8.037 21.488 1.00 84.88 154 ARG A O 1
ATOM 1224 N N . ILE A 1 155 ? 1.751 -9.447 20.091 1.00 81.94 155 ILE A N 1
ATOM 1225 C CA . ILE A 1 155 ? 2.742 -10.530 20.154 1.00 81.94 155 ILE A CA 1
ATOM 1226 C C . ILE A 1 155 ? 4.044 -10.092 19.481 1.00 81.94 155 ILE A C 1
ATOM 1228 O O . ILE A 1 155 ? 5.114 -10.253 20.059 1.00 81.94 155 ILE A O 1
ATOM 1232 N N . ALA A 1 156 ? 3.969 -9.498 18.288 1.00 77.00 156 ALA A N 1
ATOM 1233 C CA . ALA A 1 156 ? 5.156 -9.035 17.573 1.00 77.00 156 ALA A CA 1
ATOM 1234 C C . ALA A 1 156 ? 5.897 -7.896 18.300 1.00 77.00 156 ALA A C 1
ATOM 1236 O O . ALA A 1 156 ? 7.108 -7.757 18.155 1.00 77.00 156 ALA A O 1
ATOM 1237 N N . ALA A 1 157 ? 5.182 -7.110 19.108 1.00 74.75 157 ALA A N 1
ATOM 1238 C CA . ALA A 1 157 ? 5.734 -6.084 19.990 1.00 74.75 157 ALA A CA 1
ATOM 1239 C C . ALA A 1 157 ? 6.564 -6.648 21.152 1.00 74.75 157 ALA A C 1
ATOM 1241 O O . ALA A 1 157 ? 7.466 -5.982 21.654 1.00 74.75 157 ALA A O 1
ATOM 1242 N N . HIS A 1 158 ? 6.223 -7.858 21.599 1.00 74.31 158 HIS A N 1
ATOM 1243 C CA . HIS A 1 158 ? 6.812 -8.519 22.757 1.00 74.31 158 HIS A CA 1
ATOM 1244 C C . HIS A 1 158 ? 7.189 -9.950 22.376 1.00 74.31 158 HIS A C 1
ATOM 1246 O O . HIS A 1 158 ? 6.540 -10.897 22.835 1.00 74.31 158 HIS A O 1
ATOM 1252 N N . PRO A 1 159 ? 8.221 -10.141 21.538 1.00 54.84 159 PRO A N 1
ATOM 1253 C CA . PRO A 1 159 ? 8.728 -11.472 21.278 1.00 54.84 159 PRO A CA 1
ATOM 1254 C C . PRO A 1 159 ? 9.272 -12.005 22.603 1.00 54.84 159 PRO A C 1
ATOM 1256 O O . PRO A 1 159 ? 10.359 -11.637 23.044 1.00 54.84 159 PRO A O 1
ATOM 1259 N N . ALA A 1 160 ? 8.488 -12.833 23.295 1.00 48.03 160 ALA A N 1
ATOM 1260 C CA . ALA A 1 160 ? 8.967 -13.547 24.462 1.00 48.03 160 ALA A CA 1
ATOM 1261 C C . ALA A 1 160 ? 10.177 -14.367 24.008 1.00 48.03 160 ALA A C 1
ATOM 1263 O O . ALA A 1 160 ? 10.031 -15.332 23.266 1.00 48.03 160 ALA A O 1
ATOM 1264 N N . MET A 1 161 ? 11.376 -13.944 24.398 1.00 38.66 161 MET A N 1
ATOM 1265 C CA . MET A 1 161 ? 12.607 -14.693 24.189 1.00 38.66 161 MET A CA 1
ATOM 1266 C C . MET A 1 161 ? 12.576 -15.924 25.098 1.00 38.66 161 MET A C 1
ATOM 1268 O O . MET A 1 161 ? 12.614 -15.739 26.315 1.00 38.66 161 MET A O 1
ATOM 1272 N N . PRO A 1 162 ? 12.594 -17.175 24.599 1.00 38.84 162 PRO A N 1
ATOM 1273 C CA . PRO A 1 162 ? 12.806 -18.320 25.459 1.00 38.84 162 PRO A CA 1
ATOM 1274 C C . PRO A 1 162 ? 14.150 -18.946 25.108 1.00 38.84 162 PRO A C 1
ATOM 1276 O O . PRO A 1 162 ? 14.184 -19.970 24.444 1.00 38.84 162 PRO A O 1
ATOM 1279 N N . HIS A 1 163 ? 15.260 -18.357 25.560 1.00 36.78 163 HIS A N 1
ATOM 1280 C CA . HIS A 1 163 ? 16.535 -19.078 25.655 1.00 36.78 163 HIS A CA 1
ATOM 1281 C C . HIS A 1 163 ? 17.384 -18.555 26.820 1.00 36.78 163 HIS A C 1
ATOM 1283 O O . HIS A 1 163 ? 18.363 -17.848 26.610 1.00 36.78 163 HIS A O 1
ATOM 1289 N N . ALA A 1 164 ? 17.030 -18.943 28.047 1.00 31.92 164 ALA A N 1
ATOM 1290 C CA . ALA A 1 164 ? 17.994 -19.329 29.081 1.00 31.92 164 ALA A CA 1
ATOM 1291 C C . ALA A 1 164 ? 17.280 -19.975 30.286 1.00 31.92 164 ALA A C 1
ATOM 1293 O O . ALA A 1 164 ? 16.243 -19.493 30.720 1.00 31.92 164 ALA A O 1
ATOM 1294 N N . ALA A 1 165 ? 17.928 -21.008 30.838 1.00 28.88 165 ALA A N 1
ATOM 1295 C CA . ALA A 1 165 ? 17.721 -21.646 32.148 1.00 28.88 165 ALA A CA 1
ATOM 1296 C C . ALA A 1 165 ? 16.636 -22.747 32.302 1.00 28.88 165 ALA A C 1
ATOM 1298 O O . ALA A 1 165 ? 15.474 -22.507 32.594 1.00 28.88 165 ALA A O 1
ATOM 1299 N N . HIS A 1 166 ? 17.106 -23.992 32.141 1.00 31.80 166 HIS A N 1
ATOM 1300 C CA . HIS A 1 166 ? 16.835 -25.215 32.924 1.00 31.80 166 HIS A CA 1
ATOM 1301 C C . HIS A 1 166 ? 15.594 -25.309 33.864 1.00 31.80 166 HIS A C 1
ATOM 1303 O O . HIS A 1 166 ? 15.682 -24.862 34.997 1.00 31.80 166 HIS A O 1
ATOM 1309 N N . GLY A 1 167 ? 14.557 -26.053 33.415 1.00 27.44 167 GLY A N 1
ATOM 1310 C CA . GLY A 1 167 ? 13.631 -27.001 34.116 1.00 27.44 167 GLY A CA 1
ATOM 1311 C C . GLY A 1 167 ? 12.877 -26.638 35.429 1.00 27.44 167 GLY A C 1
ATOM 1312 O O . GLY A 1 167 ? 13.265 -25.695 36.104 1.00 27.44 167 GLY A O 1
ATOM 1313 N N . PRO A 1 168 ? 11.854 -27.425 35.879 1.00 40.56 168 PRO A N 1
ATOM 1314 C CA . PRO A 1 168 ? 11.224 -28.609 35.269 1.00 40.56 168 PRO A CA 1
ATOM 1315 C C . PRO A 1 168 ? 9.675 -28.549 35.083 1.00 40.56 168 PRO A C 1
ATOM 1317 O O . PRO A 1 168 ? 8.925 -28.158 35.967 1.00 40.56 168 PRO A O 1
ATOM 1320 N N . VAL A 1 169 ? 9.225 -29.044 33.921 1.00 42.03 169 VAL A N 1
ATOM 1321 C CA . VAL A 1 169 ? 8.147 -30.040 33.695 1.00 42.03 169 VAL A CA 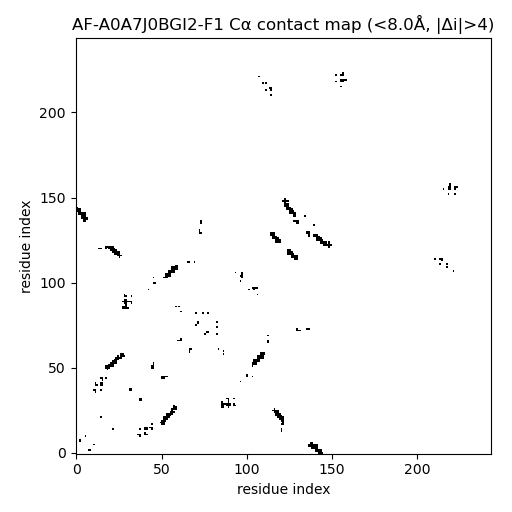1
ATOM 1322 C C . VAL A 1 169 ? 6.822 -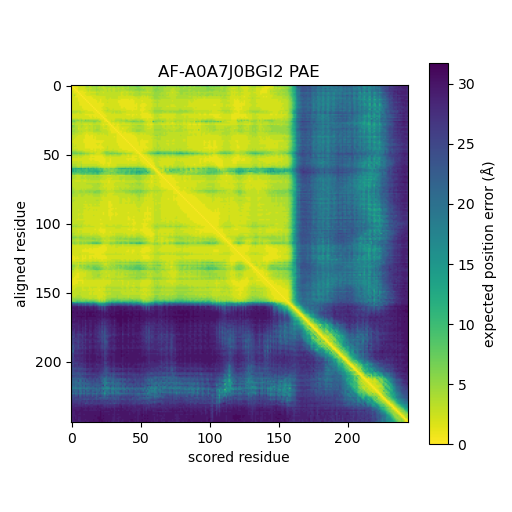29.896 34.477 1.00 42.03 169 VAL A C 1
ATOM 1324 O O . VAL A 1 169 ? 6.620 -30.585 35.470 1.00 42.03 169 VAL A O 1
ATOM 1327 N N . ALA A 1 170 ? 5.875 -29.103 33.954 1.00 31.62 170 ALA A N 1
ATOM 1328 C CA . ALA A 1 170 ? 4.426 -29.374 34.082 1.00 31.62 170 ALA A CA 1
ATOM 1329 C C . ALA A 1 170 ? 3.548 -28.552 33.110 1.00 31.62 170 ALA A C 1
ATOM 1331 O O . ALA A 1 170 ? 2.505 -29.033 32.682 1.00 31.62 170 ALA A O 1
ATOM 1332 N N . GLU A 1 171 ? 3.966 -27.352 32.693 1.00 34.47 171 GLU A N 1
ATOM 1333 C CA . GLU A 1 171 ? 3.120 -26.451 31.875 1.00 34.47 171 GLU A CA 1
ATOM 1334 C C . GLU A 1 171 ? 3.438 -26.448 30.367 1.00 34.47 171 GLU A C 1
ATOM 1336 O O . GLU A 1 171 ? 2.825 -25.714 29.596 1.00 34.47 171 GLU A O 1
ATOM 1341 N N . GLN A 1 172 ? 4.360 -27.299 29.904 1.00 32.62 172 GLN A N 1
ATOM 1342 C CA . GLN A 1 172 ? 4.758 -27.351 28.489 1.00 32.62 172 GLN A CA 1
ATOM 1343 C C . GLN A 1 172 ? 3.777 -28.094 27.568 1.00 32.62 172 GLN A C 1
ATOM 1345 O O . GLN A 1 172 ? 3.910 -27.980 26.353 1.00 32.62 172 GLN A O 1
ATOM 1350 N N . HIS A 1 173 ? 2.775 -28.801 28.097 1.00 31.64 173 HIS A N 1
ATOM 1351 C CA . HIS A 1 173 ? 1.898 -29.623 27.255 1.00 31.64 173 HIS A CA 1
ATOM 1352 C C . HIS A 1 173 ? 0.782 -28.825 26.558 1.00 31.64 173 HIS A C 1
ATOM 1354 O O . HIS A 1 173 ? 0.569 -29.010 25.367 1.00 31.64 173 HIS A O 1
ATOM 1360 N N . ALA A 1 174 ? 0.160 -27.838 27.212 1.00 31.92 174 ALA A N 1
ATOM 1361 C CA . ALA A 1 174 ? -0.950 -27.092 26.597 1.00 31.92 174 ALA A CA 1
ATOM 1362 C C . ALA A 1 174 ? -0.509 -26.141 25.460 1.00 31.92 174 ALA A C 1
ATOM 1364 O O . ALA A 1 174 ? -1.253 -25.915 24.507 1.00 31.92 174 ALA A O 1
ATOM 1365 N N . ALA A 1 175 ? 0.710 -25.593 25.537 1.00 29.08 175 ALA A N 1
ATOM 1366 C CA . ALA A 1 175 ? 1.256 -24.707 24.505 1.00 29.08 175 ALA A CA 1
ATOM 1367 C C . ALA A 1 175 ? 1.887 -25.476 23.328 1.00 29.08 175 ALA A C 1
ATOM 1369 O O . ALA A 1 175 ? 1.900 -24.973 22.205 1.00 29.08 175 ALA A O 1
ATOM 1370 N N . GLN A 1 176 ? 2.381 -26.699 23.558 1.00 29.30 176 GLN A N 1
ATOM 1371 C CA . GLN A 1 176 ? 2.852 -27.571 22.477 1.00 29.30 176 GLN A CA 1
ATOM 1372 C C . GLN A 1 176 ? 1.698 -28.180 21.678 1.00 29.30 176 GLN A C 1
ATOM 1374 O O . GLN A 1 176 ? 1.866 -28.369 20.474 1.00 29.30 176 GLN A O 1
ATOM 1379 N N . ASP A 1 177 ? 0.533 -28.402 22.290 1.00 29.45 177 ASP A N 1
ATOM 1380 C CA . ASP A 1 177 ? -0.631 -28.959 21.593 1.00 29.45 177 ASP A CA 1
ATOM 1381 C C . ASP A 1 177 ? -1.225 -27.968 20.572 1.00 29.45 177 ASP A C 1
ATOM 1383 O O . ASP A 1 177 ? -1.446 -28.339 19.423 1.00 29.45 177 ASP A O 1
ATOM 1387 N N . LEU A 1 178 ? -1.350 -26.675 20.902 1.00 33.44 178 LEU A N 1
ATOM 1388 C CA . LEU A 1 178 ? -1.891 -25.665 19.969 1.00 33.44 178 LEU A CA 1
ATOM 1389 C C . LEU A 1 178 ? -0.936 -25.309 18.815 1.00 33.44 178 LEU A C 1
ATOM 1391 O O . LEU A 1 178 ? -1.373 -25.077 17.685 1.00 33.44 178 LEU A O 1
ATOM 1395 N N . VAL A 1 179 ? 0.376 -25.290 19.076 1.00 32.56 179 VAL A N 1
ATOM 1396 C CA . VAL A 1 179 ? 1.391 -25.065 18.030 1.00 32.56 179 VAL A CA 1
ATOM 1397 C C . VAL A 1 179 ? 1.537 -26.308 17.146 1.00 32.56 179 VAL A C 1
ATOM 1399 O O . VAL A 1 179 ? 1.715 -26.175 15.936 1.00 32.56 179 VAL A O 1
ATOM 1402 N N . SER A 1 180 ? 1.388 -27.512 17.711 1.00 30.53 180 SER A N 1
ATOM 1403 C CA . SER A 1 180 ? 1.391 -28.758 16.935 1.00 30.53 180 SER A CA 1
ATOM 1404 C C . SER A 1 180 ? 0.136 -28.908 16.080 1.00 30.53 180 SER A C 1
ATOM 1406 O O . SER A 1 180 ? 0.267 -29.354 14.943 1.00 30.53 180 SER A O 1
ATOM 1408 N N . GLU A 1 181 ? -1.042 -28.481 16.548 1.00 30.23 181 GLU A N 1
ATOM 1409 C CA . GLU A 1 181 ? -2.293 -28.502 15.771 1.00 30.23 181 GLU A CA 1
ATOM 1410 C C . GLU A 1 181 ? -2.279 -27.512 14.593 1.00 30.23 181 GLU A C 1
ATOM 1412 O O . GLU A 1 181 ? -2.702 -27.861 13.489 1.00 30.23 181 GLU A O 1
ATOM 1417 N N . GLN A 1 182 ? -1.711 -26.308 14.759 1.00 34.97 182 GLN A N 1
ATOM 1418 C CA . GLN A 1 182 ? -1.490 -25.391 13.628 1.00 34.97 182 GLN A CA 1
ATOM 1419 C C . GLN A 1 182 ? -0.472 -25.941 12.620 1.00 34.97 182 GLN A C 1
ATOM 1421 O O . GLN A 1 182 ? -0.650 -25.768 11.411 1.00 34.97 182 GLN A O 1
ATOM 1426 N N . TYR A 1 183 ? 0.566 -26.632 13.098 1.00 35.72 183 TYR A N 1
ATOM 1427 C CA . TYR A 1 183 ? 1.577 -27.246 12.240 1.00 35.72 183 TYR A CA 1
ATOM 1428 C C . TYR A 1 183 ? 1.034 -28.478 11.496 1.00 35.72 183 TYR A C 1
ATOM 1430 O O . TYR A 1 183 ? 1.321 -28.647 10.313 1.00 35.72 183 TYR A O 1
ATOM 1438 N N . THR A 1 184 ? 0.181 -29.298 12.126 1.00 31.77 184 THR A N 1
ATOM 1439 C CA . THR A 1 184 ? -0.489 -30.435 11.460 1.00 31.77 184 THR A CA 1
ATOM 1440 C C . THR A 1 184 ? -1.573 -29.980 10.489 1.00 31.77 184 THR A C 1
ATOM 1442 O O . THR A 1 184 ? -1.691 -30.563 9.415 1.00 31.77 184 THR A O 1
ATOM 1445 N N . ALA A 1 185 ? -2.307 -28.904 10.788 1.00 29.11 185 ALA A N 1
ATOM 1446 C CA . ALA A 1 185 ? -3.273 -28.328 9.853 1.00 29.11 185 ALA A CA 1
ATOM 1447 C C . ALA A 1 185 ? -2.593 -27.711 8.612 1.00 29.11 185 ALA A C 1
ATOM 1449 O O . ALA A 1 185 ? -3.089 -27.882 7.500 1.00 29.11 185 ALA A O 1
ATOM 1450 N N . GLN A 1 186 ? -1.433 -27.056 8.763 1.00 34.72 186 GLN A N 1
ATOM 1451 C CA . GLN A 1 186 ? -0.647 -26.542 7.626 1.00 34.72 186 GLN A CA 1
ATOM 1452 C C . GLN A 1 186 ? 0.071 -27.656 6.843 1.00 34.72 186 GLN A C 1
ATOM 1454 O O . GLN A 1 186 ? 0.154 -27.586 5.614 1.00 34.72 186 GLN A O 1
ATOM 1459 N N . MET A 1 187 ? 0.519 -28.716 7.522 1.00 30.55 187 MET A N 1
ATOM 1460 C CA . MET A 1 187 ? 1.054 -29.928 6.890 1.00 30.55 187 MET A CA 1
ATOM 1461 C C . MET A 1 187 ? -0.012 -30.679 6.083 1.00 30.55 187 MET A C 1
ATOM 1463 O O . MET A 1 187 ? 0.266 -31.069 4.957 1.00 30.55 187 MET A O 1
ATOM 1467 N N . LEU A 1 188 ? -1.243 -30.825 6.587 1.00 31.36 188 LEU A N 1
ATOM 1468 C CA . LEU A 1 188 ? -2.328 -31.519 5.874 1.00 31.36 188 LEU A CA 1
ATOM 1469 C C . LEU A 1 188 ? -2.796 -30.767 4.618 1.00 31.36 188 LEU A C 1
ATOM 1471 O O . LEU A 1 188 ? -3.146 -31.392 3.617 1.00 31.36 188 LEU A O 1
ATOM 1475 N N . VAL A 1 189 ? -2.750 -29.430 4.632 1.00 35.84 189 VAL A N 1
ATOM 1476 C CA . VAL A 1 189 ? -3.006 -28.610 3.431 1.00 35.84 189 VAL A CA 1
ATOM 1477 C C . VAL A 1 189 ? -1.852 -28.721 2.426 1.00 35.84 189 VAL A C 1
ATOM 1479 O O . VAL A 1 189 ? -2.084 -28.692 1.218 1.00 35.84 189 VAL A O 1
ATOM 1482 N N . SER A 1 190 ? -0.623 -28.917 2.910 1.00 35.50 190 SER A N 1
ATOM 1483 C CA . SER A 1 190 ? 0.555 -29.144 2.064 1.00 35.50 190 SER A CA 1
ATOM 1484 C C . SER A 1 190 ? 0.560 -30.551 1.450 1.00 35.50 190 SER A C 1
ATOM 1486 O O . SER A 1 190 ? 0.787 -30.679 0.252 1.00 35.50 190 SER A O 1
ATOM 1488 N N . GLU A 1 191 ? 0.206 -31.601 2.201 1.00 32.75 191 GLU A N 1
ATOM 1489 C CA . GLU A 1 191 ? 0.168 -32.988 1.709 1.00 32.75 191 GLU A CA 1
ATOM 1490 C C . GLU A 1 191 ? -0.900 -33.235 0.631 1.00 32.75 191 GLU A C 1
ATOM 1492 O O . GLU A 1 191 ? -0.657 -34.019 -0.289 1.00 32.75 191 GLU A O 1
ATOM 1497 N N . GLN A 1 192 ? -2.042 -32.532 0.660 1.00 34.56 192 GLN A N 1
ATOM 1498 C CA . GLN A 1 192 ? -3.016 -32.618 -0.440 1.00 34.56 192 GLN A CA 1
ATOM 1499 C C . GLN A 1 192 ? -2.518 -31.967 -1.741 1.00 34.56 192 GLN A C 1
ATOM 1501 O O . GLN A 1 192 ? -2.930 -32.387 -2.823 1.00 34.56 192 GLN A O 1
ATOM 1506 N N . HIS A 1 193 ? -1.597 -31.002 -1.663 1.00 38.12 193 HIS A N 1
ATOM 1507 C CA . HIS A 1 193 ? -0.957 -30.401 -2.837 1.00 38.12 193 HIS A CA 1
ATOM 1508 C C . HIS A 1 193 ? 0.263 -31.200 -3.343 1.00 38.12 193 HIS A C 1
ATOM 1510 O O . HIS A 1 193 ? 0.569 -31.151 -4.538 1.00 38.12 193 HIS A O 1
ATOM 1516 N N . THR A 1 194 ? 0.907 -32.009 -2.491 1.00 33.94 194 THR A N 1
ATOM 1517 C CA . THR A 1 194 ? 2.074 -32.846 -2.845 1.00 33.94 194 THR A CA 1
ATOM 1518 C C . THR A 1 194 ? 1.755 -33.963 -3.849 1.00 33.94 194 THR A C 1
ATOM 1520 O O . THR A 1 194 ? 2.653 -34.452 -4.531 1.00 33.94 194 THR A O 1
ATOM 1523 N N . ALA A 1 195 ? 0.490 -34.354 -4.028 1.00 28.19 195 ALA A N 1
ATOM 1524 C CA . ALA A 1 195 ? 0.137 -35.403 -4.990 1.00 28.19 195 ALA A CA 1
ATOM 1525 C C . ALA A 1 195 ? 0.175 -34.955 -6.471 1.00 28.19 195 ALA A C 1
ATOM 1527 O O . ALA A 1 195 ? 0.101 -35.814 -7.348 1.00 28.19 195 ALA A O 1
ATOM 1528 N N . GLN A 1 196 ? 0.304 -33.655 -6.782 1.00 34.75 196 GLN A N 1
ATOM 1529 C CA . GLN A 1 196 ? 0.260 -33.169 -8.175 1.00 34.75 196 GLN A CA 1
ATOM 1530 C C . GLN A 1 196 ? 1.517 -32.458 -8.696 1.00 34.75 196 GLN A C 1
ATOM 1532 O O . GLN A 1 196 ? 1.610 -32.267 -9.906 1.00 34.75 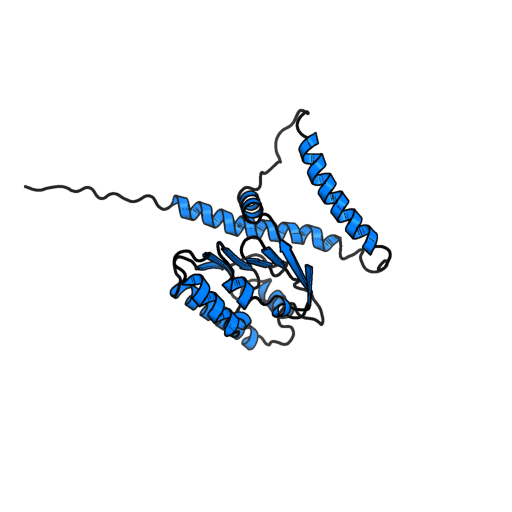196 GLN A O 1
ATOM 1537 N N . VAL A 1 197 ? 2.504 -32.104 -7.862 1.00 36.00 197 VAL A N 1
ATOM 1538 C CA . VAL A 1 197 ? 3.682 -31.327 -8.325 1.00 36.00 197 VAL A CA 1
ATOM 1539 C C . VAL A 1 197 ? 5.002 -31.846 -7.734 1.00 36.00 197 VAL A C 1
ATOM 1541 O O . VAL A 1 197 ? 5.902 -31.098 -7.366 1.00 36.00 197 VAL A O 1
ATOM 1544 N N . LEU A 1 198 ? 5.165 -33.164 -7.646 1.00 34.16 198 LEU A N 1
ATOM 1545 C CA . LEU A 1 198 ? 6.476 -33.752 -7.369 1.00 34.16 198 LEU A CA 1
ATOM 1546 C C . LEU A 1 198 ? 7.316 -33.712 -8.650 1.00 34.16 198 LEU A C 1
ATOM 1548 O O . LEU A 1 198 ? 7.026 -34.467 -9.567 1.00 34.16 198 LEU A O 1
ATOM 1552 N N . VAL A 1 199 ? 8.313 -32.816 -8.704 1.00 32.44 199 VAL A N 1
ATOM 1553 C CA . VAL A 1 199 ? 9.708 -33.075 -9.156 1.00 32.44 199 VAL A CA 1
ATOM 1554 C C . VAL A 1 199 ? 10.615 -31.826 -8.987 1.00 32.44 199 VAL A C 1
ATOM 1556 O O . VAL A 1 199 ? 11.830 -31.984 -8.932 1.00 32.44 199 VAL A O 1
ATOM 1559 N N . SER A 1 200 ? 10.109 -30.596 -8.802 1.00 33.59 200 SER A N 1
ATOM 1560 C CA . SER A 1 200 ? 10.982 -29.389 -8.830 1.00 33.59 200 SER A CA 1
ATOM 1561 C C . SER A 1 200 ? 11.279 -28.681 -7.490 1.00 33.59 200 SER A C 1
ATOM 1563 O O . SER A 1 200 ? 12.045 -27.721 -7.488 1.00 33.59 200 SER A O 1
ATOM 1565 N N . GLU A 1 201 ? 10.756 -29.132 -6.343 1.00 40.44 201 GLU A N 1
ATOM 1566 C CA . GLU A 1 201 ? 10.695 -28.308 -5.112 1.00 40.44 201 GLU A CA 1
ATOM 1567 C C . GLU A 1 201 ? 11.661 -28.658 -3.962 1.00 40.44 201 GLU A C 1
ATOM 1569 O O . GLU A 1 201 ? 11.470 -28.196 -2.839 1.00 40.44 201 GLU A O 1
ATOM 1574 N N . GLN A 1 202 ? 12.755 -29.393 -4.182 1.00 33.88 202 GLN A N 1
ATOM 1575 C CA . GLN A 1 202 ? 13.749 -29.549 -3.099 1.00 33.88 202 GLN A CA 1
ATOM 1576 C C . GLN A 1 202 ? 14.559 -28.269 -2.807 1.00 33.88 202 GLN A C 1
ATOM 1578 O O . GLN A 1 202 ? 15.165 -28.163 -1.743 1.00 33.88 202 GLN A O 1
ATOM 1583 N N . HIS A 1 203 ? 14.530 -27.271 -3.698 1.00 35.78 203 HIS A N 1
ATOM 1584 C CA . HIS A 1 203 ? 15.249 -26.002 -3.516 1.00 35.78 203 HIS A CA 1
ATOM 1585 C C . HIS A 1 203 ? 14.395 -24.871 -2.907 1.00 35.78 203 HIS A C 1
ATOM 1587 O O . HIS A 1 203 ? 14.947 -23.924 -2.349 1.00 35.78 203 HIS A O 1
ATOM 1593 N N . THR A 1 204 ? 13.062 -24.964 -2.966 1.00 38.25 204 THR A N 1
ATOM 1594 C CA . THR A 1 204 ? 12.142 -23.887 -2.545 1.00 38.25 204 THR A CA 1
ATOM 1595 C C . THR A 1 204 ? 11.842 -23.933 -1.042 1.00 38.25 204 THR A C 1
ATOM 1597 O O . THR A 1 204 ? 11.750 -22.894 -0.391 1.00 38.25 204 THR A O 1
ATOM 1600 N N . ALA A 1 205 ? 11.789 -25.128 -0.443 1.00 29.88 205 ALA A N 1
ATOM 1601 C CA . ALA A 1 205 ? 11.523 -25.291 0.990 1.00 29.88 205 ALA A CA 1
ATOM 1602 C C . ALA A 1 205 ? 12.652 -24.750 1.896 1.00 29.88 205 ALA A C 1
ATOM 1604 O O . ALA A 1 205 ? 12.393 -24.320 3.018 1.00 29.88 205 ALA A O 1
ATOM 1605 N N . GLN A 1 206 ? 13.898 -24.699 1.408 1.00 31.92 206 GLN A N 1
ATOM 1606 C CA . GLN A 1 206 ? 15.016 -24.101 2.154 1.00 31.92 206 GLN A CA 1
ATOM 1607 C C . GLN A 1 206 ? 14.990 -22.559 2.146 1.00 31.92 206 GLN A C 1
ATOM 1609 O O . GLN A 1 206 ? 15.590 -21.937 3.021 1.00 31.92 206 GLN A O 1
ATOM 1614 N N . MET A 1 207 ? 14.265 -21.940 1.207 1.00 35.97 207 MET A N 1
ATOM 1615 C CA . MET A 1 207 ? 14.167 -20.479 1.066 1.00 35.97 207 MET A CA 1
ATOM 1616 C C . MET A 1 207 ? 13.084 -19.850 1.958 1.00 35.97 207 MET A C 1
ATOM 1618 O O . MET A 1 207 ? 13.227 -18.704 2.370 1.00 35.97 207 MET A O 1
ATOM 1622 N N . LEU A 1 208 ? 12.040 -20.598 2.327 1.00 37.19 208 LEU A N 1
ATOM 1623 C CA . LEU A 1 208 ? 10.874 -20.059 3.048 1.00 37.19 208 LEU A CA 1
ATOM 1624 C C . LEU A 1 208 ? 11.082 -19.898 4.569 1.00 37.19 208 LEU A C 1
ATOM 1626 O O . LEU A 1 208 ? 10.491 -19.015 5.192 1.00 37.19 208 LEU A O 1
ATOM 1630 N N . VAL A 1 209 ? 11.952 -20.704 5.189 1.00 34.59 209 VAL A N 1
ATOM 1631 C CA . VAL A 1 209 ? 12.213 -20.641 6.645 1.00 34.59 209 VAL A CA 1
ATOM 1632 C C . VAL A 1 209 ? 12.944 -19.345 7.061 1.00 34.59 209 VAL A C 1
ATOM 1634 O O . VAL A 1 209 ? 12.559 -18.735 8.064 1.00 34.59 209 VAL A O 1
ATOM 1637 N N . PRO A 1 210 ? 13.949 -18.845 6.311 1.00 34.50 210 PRO A N 1
ATOM 1638 C CA . PRO A 1 210 ? 14.549 -17.533 6.570 1.00 34.50 210 PRO A CA 1
ATOM 1639 C C . PRO A 1 210 ? 13.608 -16.347 6.294 1.00 34.50 210 PRO A C 1
ATOM 1641 O O . PRO A 1 210 ? 13.677 -15.337 6.999 1.00 34.50 210 PRO A O 1
ATOM 1644 N N . GLU A 1 211 ? 12.724 -16.460 5.298 1.00 39.25 211 GLU A N 1
ATOM 1645 C CA . GLU A 1 211 ? 11.842 -15.376 4.835 1.00 39.25 211 GLU A CA 1
ATOM 1646 C C . GLU A 1 211 ? 10.754 -15.008 5.856 1.00 39.25 211 GLU A C 1
ATOM 1648 O O . GLU A 1 211 ? 10.464 -13.825 6.057 1.00 39.25 211 GLU A O 1
ATOM 1653 N N . HIS A 1 212 ? 10.221 -15.993 6.585 1.00 37.44 212 HIS A N 1
ATOM 1654 C CA . HIS A 1 212 ? 9.240 -15.750 7.649 1.00 37.44 212 HIS A CA 1
ATOM 1655 C C . HIS A 1 212 ? 9.865 -15.054 8.876 1.00 37.44 212 HIS A C 1
ATOM 1657 O O . HIS A 1 212 ? 9.268 -14.159 9.477 1.00 37.44 212 HIS A O 1
ATOM 1663 N N . ARG A 1 213 ? 11.126 -15.377 9.197 1.00 37.44 213 ARG A N 1
ATOM 1664 C CA . ARG A 1 213 ? 11.888 -14.729 10.282 1.00 37.44 213 ARG A CA 1
ATOM 1665 C C . ARG A 1 213 ? 12.258 -13.274 9.965 1.00 37.44 213 ARG A C 1
ATOM 1667 O O . ARG A 1 213 ? 12.509 -12.497 10.884 1.00 37.44 213 ARG A O 1
ATOM 1674 N N . ALA A 1 214 ? 12.326 -12.903 8.686 1.00 39.03 214 ALA A N 1
ATOM 1675 C CA . ALA A 1 214 ? 12.555 -11.523 8.259 1.00 39.03 214 ALA A CA 1
ATOM 1676 C C . ALA A 1 214 ? 11.285 -10.666 8.392 1.00 39.03 214 ALA A C 1
ATOM 1678 O O . ALA A 1 214 ? 11.364 -9.550 8.897 1.00 39.03 214 ALA A O 1
ATOM 1679 N N . ALA A 1 215 ? 10.118 -11.207 8.026 1.00 39.09 215 ALA A N 1
ATOM 1680 C CA . ALA A 1 215 ? 8.838 -10.509 8.166 1.00 39.09 215 ALA A CA 1
ATOM 1681 C C . ALA A 1 215 ? 8.510 -10.186 9.635 1.00 39.09 215 ALA A C 1
ATOM 1683 O O . ALA A 1 215 ? 8.150 -9.053 9.947 1.00 39.09 215 ALA A O 1
ATOM 1684 N N . LEU A 1 216 ? 8.723 -11.139 10.551 1.00 44.31 216 LEU A N 1
ATOM 1685 C CA . LEU A 1 216 ? 8.527 -10.916 11.990 1.00 44.31 216 LEU A CA 1
ATOM 1686 C C . LEU A 1 216 ? 9.487 -9.859 12.561 1.00 44.31 216 LEU A C 1
ATOM 1688 O O . LEU A 1 216 ? 9.060 -9.024 13.353 1.00 44.31 216 LEU A O 1
ATOM 1692 N N . ARG A 1 217 ? 10.745 -9.824 12.097 1.00 44.69 217 ARG A N 1
ATOM 1693 C CA . ARG A 1 217 ? 11.724 -8.804 12.516 1.00 44.69 217 ARG A CA 1
ATOM 1694 C C . ARG A 1 217 ? 11.375 -7.389 12.055 1.00 44.69 217 ARG A C 1
ATOM 1696 O O . ARG A 1 217 ? 11.674 -6.438 12.763 1.00 44.69 217 ARG A O 1
ATOM 1703 N N . ILE A 1 218 ? 10.743 -7.232 10.891 1.00 47.34 218 ILE A N 1
ATOM 1704 C CA . ILE A 1 218 ? 10.311 -5.913 10.399 1.00 47.34 218 ILE A CA 1
ATOM 1705 C C . ILE A 1 218 ? 9.130 -5.388 11.226 1.00 47.34 218 ILE A C 1
ATOM 1707 O O . ILE A 1 218 ? 9.076 -4.197 11.532 1.00 47.34 218 ILE A O 1
ATOM 1711 N N . VAL A 1 219 ? 8.204 -6.268 11.626 1.00 45.50 219 VAL A N 1
ATOM 1712 C CA . VAL A 1 219 ? 7.124 -5.891 12.551 1.00 45.50 219 VAL A CA 1
ATOM 1713 C C . VAL A 1 219 ? 7.709 -5.515 13.917 1.00 45.50 219 VAL A C 1
ATOM 1715 O O . VAL A 1 219 ? 7.341 -4.480 14.461 1.00 45.50 219 VAL A O 1
ATOM 1718 N N . GLU A 1 220 ? 8.680 -6.275 14.423 1.00 49.25 220 GLU A N 1
ATOM 1719 C CA . GLU A 1 220 ? 9.395 -5.979 15.673 1.00 49.25 220 GLU A CA 1
ATOM 1720 C C . GLU A 1 220 ? 10.133 -4.624 15.628 1.00 49.25 220 GLU A C 1
ATOM 1722 O O . GLU A 1 220 ? 10.013 -3.823 16.556 1.00 49.25 220 GLU A O 1
ATOM 1727 N N . GLU A 1 221 ? 10.829 -4.302 14.530 1.00 44.62 221 GLU A N 1
ATOM 1728 C CA . GLU A 1 221 ? 11.495 -3.001 14.325 1.00 44.62 221 GLU A CA 1
ATOM 1729 C C . GLU A 1 221 ? 10.481 -1.844 14.270 1.00 44.62 221 GLU A C 1
ATOM 1731 O O . GLU A 1 221 ? 10.688 -0.778 14.858 1.00 44.62 221 GLU A O 1
ATOM 1736 N N . CYS A 1 222 ? 9.330 -2.063 13.627 1.00 43.31 222 CYS A N 1
ATOM 1737 C CA . CYS A 1 222 ? 8.262 -1.068 13.579 1.00 43.31 222 CYS A CA 1
ATOM 1738 C C . CYS A 1 222 ? 7.621 -0.834 14.953 1.00 43.31 222 CYS A C 1
ATOM 1740 O O . CYS A 1 222 ? 7.287 0.310 15.267 1.00 43.31 222 CYS A O 1
ATOM 1742 N N . VAL A 1 223 ? 7.458 -1.878 15.774 1.00 43.59 223 VAL A N 1
ATOM 1743 C CA . VAL A 1 223 ? 6.814 -1.756 17.087 1.00 43.59 223 VAL A CA 1
ATOM 1744 C C . VAL A 1 223 ? 7.771 -1.228 18.162 1.00 43.59 223 VAL A C 1
ATOM 1746 O O . VAL A 1 223 ? 7.408 -0.323 18.914 1.00 43.59 223 VAL A O 1
ATOM 1749 N N . THR A 1 224 ? 9.021 -1.681 18.207 1.00 39.28 224 THR A N 1
ATOM 1750 C CA . THR A 1 224 ? 10.014 -1.173 19.177 1.00 39.28 224 THR A CA 1
ATOM 1751 C C . THR A 1 224 ? 10.263 0.336 19.028 1.00 39.28 224 THR A C 1
ATOM 1753 O O . THR A 1 224 ? 10.364 1.047 20.030 1.00 39.28 224 THR A O 1
ATOM 1756 N N . SER A 1 225 ? 10.226 0.869 17.800 1.00 40.78 225 SER A N 1
ATOM 1757 C CA . SER A 1 225 ? 10.290 2.318 17.540 1.00 40.78 225 SER A CA 1
ATOM 1758 C C . SER A 1 225 ? 9.055 3.098 18.035 1.00 40.78 225 SER A C 1
ATOM 1760 O O . SER A 1 225 ? 9.147 4.300 18.292 1.00 40.78 225 SER A O 1
ATOM 1762 N N . THR A 1 226 ? 7.894 2.449 18.197 1.00 39.91 226 THR A N 1
ATOM 1763 C CA . THR A 1 226 ? 6.692 3.088 18.772 1.00 39.91 226 THR A CA 1
ATOM 1764 C C . THR A 1 226 ? 6.727 3.170 20.298 1.00 39.91 226 THR A C 1
ATOM 1766 O O . THR A 1 226 ? 6.236 4.152 20.850 1.00 39.91 226 THR A O 1
ATOM 1769 N N . CYS A 1 227 ? 7.374 2.218 20.978 1.00 33.06 227 CYS A N 1
ATOM 1770 C CA . CYS A 1 227 ? 7.525 2.246 22.435 1.00 33.06 227 CYS A CA 1
ATOM 1771 C C . CYS A 1 227 ? 8.538 3.306 22.899 1.00 33.06 227 CYS A C 1
ATOM 1773 O O . CYS A 1 227 ? 8.251 4.042 23.839 1.00 33.06 227 CYS A O 1
ATOM 1775 N N . SER A 1 228 ? 9.676 3.472 22.208 1.00 34.34 228 SER A N 1
ATOM 1776 C CA . SER A 1 228 ? 10.697 4.448 22.636 1.00 34.34 228 SER A CA 1
ATOM 1777 C C . SER A 1 228 ? 10.274 5.911 22.435 1.00 34.34 228 SER A C 1
ATOM 1779 O O . SER A 1 228 ? 10.768 6.796 23.128 1.00 34.34 228 SER A O 1
ATOM 1781 N N . ALA A 1 229 ? 9.370 6.188 21.489 1.00 39.50 229 ALA A N 1
ATOM 1782 C CA . ALA A 1 229 ? 8.840 7.534 21.254 1.00 39.50 229 ALA A CA 1
ATOM 1783 C C . ALA A 1 229 ? 7.783 7.948 22.297 1.00 39.50 229 ALA A C 1
ATOM 1785 O O . ALA A 1 229 ? 7.586 9.141 22.531 1.00 39.50 229 ALA A O 1
ATOM 1786 N N . ALA A 1 230 ? 7.127 6.977 22.942 1.00 39.09 230 ALA A N 1
ATOM 1787 C CA . ALA A 1 230 ? 6.144 7.223 23.996 1.00 39.09 230 ALA A CA 1
ATOM 1788 C C . ALA A 1 230 ? 6.794 7.559 25.355 1.00 39.09 230 ALA A C 1
ATOM 1790 O O . ALA A 1 230 ? 6.181 8.247 26.166 1.00 39.09 230 ALA A O 1
ATOM 1791 N N . GLU A 1 231 ? 8.046 7.149 25.593 1.00 34.97 231 GLU A N 1
ATOM 1792 C CA . GLU A 1 231 ? 8.768 7.411 26.852 1.00 34.97 231 GLU A CA 1
ATOM 1793 C C . GLU A 1 231 ? 9.500 8.768 26.896 1.00 34.97 231 GLU A C 1
ATOM 1795 O O . GLU A 1 231 ? 9.885 9.222 27.972 1.00 34.97 231 GLU A O 1
ATOM 1800 N N . SER A 1 232 ? 9.653 9.473 25.767 1.00 38.44 232 SER A N 1
ATOM 1801 C CA . SER A 1 232 ? 10.332 10.783 25.723 1.00 38.44 232 SER A CA 1
ATOM 1802 C C . SER A 1 232 ? 9.424 12.001 25.957 1.00 38.44 232 SER A C 1
ATOM 1804 O O . SER A 1 232 ? 9.905 13.133 25.933 1.00 38.44 232 SER A O 1
ATOM 1806 N N . ALA A 1 233 ? 8.123 11.809 26.192 1.00 39.12 233 ALA A N 1
ATOM 1807 C CA . ALA A 1 233 ? 7.169 12.893 26.435 1.00 39.12 233 ALA A CA 1
ATOM 1808 C C . ALA A 1 233 ? 6.878 13.077 27.937 1.00 39.12 233 ALA A C 1
ATOM 1810 O O . ALA A 1 233 ? 5.775 12.813 28.410 1.00 39.12 233 ALA A O 1
ATOM 1811 N N . VAL A 1 234 ? 7.867 13.559 28.698 1.00 37.38 234 VAL A N 1
ATOM 1812 C CA . VAL A 1 234 ? 7.646 14.104 30.051 1.00 37.38 234 VAL A CA 1
ATOM 1813 C C . VAL A 1 234 ? 7.580 15.634 29.942 1.00 37.38 234 VAL A C 1
ATOM 1815 O O . VAL A 1 234 ? 8.546 16.238 29.472 1.00 37.38 234 VAL A O 1
ATOM 1818 N N . PRO A 1 235 ? 6.477 16.301 30.333 1.00 37.56 235 PRO A N 1
ATOM 1819 C CA . PRO A 1 235 ? 6.376 17.751 30.228 1.00 37.56 235 PRO A CA 1
ATOM 1820 C C . PRO A 1 235 ? 7.246 18.436 31.291 1.00 37.56 235 PRO A C 1
ATOM 1822 O O . PRO A 1 235 ? 7.132 18.175 32.487 1.00 37.56 235 PRO A O 1
ATOM 1825 N N . PHE A 1 236 ? 8.116 19.338 30.839 1.00 34.50 236 PHE A N 1
ATOM 1826 C CA . PHE A 1 236 ? 8.919 20.213 31.687 1.00 34.50 236 PHE A CA 1
ATOM 1827 C C . PHE A 1 236 ? 8.031 21.344 32.233 1.00 34.50 236 PHE A C 1
ATOM 1829 O O . PHE A 1 236 ? 7.692 22.284 31.513 1.00 34.50 236 PHE A O 1
ATOM 1836 N N . THR A 1 237 ? 7.617 21.250 33.496 1.00 37.12 237 THR A N 1
ATOM 1837 C CA . THR A 1 237 ? 6.833 22.291 34.179 1.00 37.12 237 THR A CA 1
ATOM 1838 C C . THR A 1 237 ? 7.744 23.465 34.556 1.00 37.12 237 THR A C 1
ATOM 1840 O O . THR A 1 237 ? 8.619 23.325 35.408 1.00 37.12 237 THR A O 1
ATOM 1843 N N . GLN A 1 238 ? 7.553 24.632 33.930 1.00 36.97 238 GLN A N 1
ATOM 1844 C CA . GLN A 1 238 ? 8.228 25.876 34.320 1.00 36.97 238 GLN A CA 1
ATOM 1845 C C . GLN A 1 238 ? 7.690 26.392 35.665 1.00 36.97 238 GLN A C 1
ATOM 1847 O O . GLN A 1 238 ? 6.482 26.532 35.852 1.00 36.97 238 GLN A O 1
ATOM 1852 N N . GLN A 1 239 ? 8.603 26.692 36.592 1.00 35.91 239 GLN A N 1
ATOM 1853 C CA . GLN A 1 239 ? 8.329 27.385 37.850 1.00 35.91 239 GLN A CA 1
ATOM 1854 C C . GLN A 1 239 ? 8.020 28.866 37.596 1.00 35.91 239 GLN A C 1
ATOM 1856 O O . GLN A 1 239 ? 8.836 29.603 37.050 1.00 35.91 239 GLN A O 1
ATOM 1861 N N . THR A 1 240 ? 6.851 29.303 38.053 1.00 41.53 240 THR A N 1
ATOM 1862 C CA . THR A 1 240 ? 6.485 30.706 38.257 1.00 41.53 240 THR A CA 1
ATOM 1863 C C . THR A 1 240 ? 7.179 31.253 39.507 1.00 41.53 240 THR A C 1
ATOM 1865 O O . THR A 1 240 ? 6.945 30.741 40.602 1.00 41.53 240 THR A O 1
ATOM 1868 N N . THR A 1 241 ? 7.968 32.318 39.373 1.00 38.44 241 THR A N 1
ATOM 1869 C CA . THR A 1 241 ? 8.362 33.182 40.498 1.00 38.44 241 THR A CA 1
ATOM 1870 C C . THR A 1 241 ? 7.691 34.538 40.355 1.00 38.44 241 THR A C 1
ATOM 1872 O O . THR A 1 241 ? 7.977 35.294 39.429 1.00 38.44 241 THR A O 1
ATOM 1875 N N . THR A 1 242 ? 6.777 34.794 41.282 1.00 48.84 242 THR A N 1
ATOM 1876 C CA . THR A 1 242 ? 6.143 36.075 41.589 1.00 48.84 242 THR A CA 1
ATOM 1877 C C . THR A 1 242 ? 7.131 37.073 42.201 1.00 48.84 242 THR A C 1
ATOM 1879 O O . THR A 1 242 ? 7.974 36.705 43.017 1.00 48.84 242 THR A O 1
ATOM 1882 N N . GLU A 1 243 ? 6.936 38.321 41.784 1.00 33.81 243 GLU A N 1
ATOM 1883 C CA . GLU A 1 243 ? 7.334 39.627 42.339 1.00 33.81 243 GLU A CA 1
ATOM 1884 C C . GLU A 1 243 ? 7.219 39.748 43.880 1.00 33.81 243 GLU A C 1
ATOM 1886 O O . GLU A 1 243 ? 6.517 38.946 44.511 1.00 33.81 243 GLU A O 1
ATOM 1891 N N . PRO A 1 244 ? 7.920 40.718 44.504 1.00 56.97 244 PRO A N 1
ATOM 1892 C CA . PRO A 1 244 ? 7.521 42.137 44.440 1.00 56.97 244 PRO A CA 1
ATOM 1893 C C . PRO A 1 244 ? 8.624 43.143 44.081 1.00 56.97 244 PRO A C 1
ATOM 1895 O O . PRO A 1 244 ? 9.823 42.836 44.272 1.00 56.97 244 PRO A O 1
#

Mean predicted aligned error: 14.55 Å

pLDDT: mean 72.54, std 26.96, range [27.44, 98.19]

Nearest PDB structures (foldseek):
  8yr5-assembly1_K  TM=6.088E-01  e=5.402E-03  Escherichia coli str. K-12 substr. MG1655
  8yr5-assembly1_F  TM=6.088E-01  e=7.319E-03  Escherichia coli str. K-12 substr. MG1655
  8yr5-assembly1_H  TM=5.084E-01  e=5.402E-03  Escherichia coli str. K-12 substr. MG1655
  7piu-assembly1_A  TM=4.637E-01  e=2.335E-01  Homo sapiens
  6pk5-assembly1_C  TM=4.660E-01  e=4.841E-01  Methanotorris igneus

Sequence (244 aa):
MISAGVTSLNLPERIAAARQRIWFHAPPYGRFAAAAPLCEALHATLSRPQGPCLTIATLPCMEISWMPDFMRLLRPHANRQALQQELADSDNFLRQLKNDHPERVHIRTIHLRPSLPVLIIDDTIYFGHFAHSATLTPDGFWCTVTAPVEELLRIAAHPAMPHAAHGPVAEQHAAQDLVSEQYTAQMLVSEQHTAQVLVSEQHTAQMLVPEHRAALRIVEECVTSTCSAAESAVPFTQQTTTEP